Protein AF-0000000083547837 (afdb_homodimer)

pLDDT: mean 78.18, std 29.18, range [21.91, 98.88]

Structure (mmCIF, N/CA/C/O backbone):
data_AF-0000000083547837-model_v1
#
loop_
_entity.id
_entity.type
_entity.pdbx_description
1 polymer 'Uncharacterized protein'
#
loop_
_atom_site.group_PDB
_atom_site.id
_atom_site.type_symbol
_atom_site.label_atom_id
_atom_site.label_alt_id
_atom_site.label_comp_id
_atom_site.label_asym_id
_atom_site.label_entity_id
_atom_site.label_seq_id
_atom_site.pdbx_PDB_ins_code
_atom_site.Cartn_x
_atom_site.Cartn_y
_atom_site.Cartn_z
_atom_site.occupancy
_atom_site.B_iso_or_equiv
_atom_site.auth_seq_id
_atom_site.auth_comp_id
_atom_site.auth_asym_id
_atom_site.auth_atom_id
_atom_site.pdbx_PDB_model_num
ATOM 1 N N . MET A 1 1 ? -96.562 -17.188 -0.776 1 21.91 1 MET A N 1
ATOM 2 C CA . MET A 1 1 ? -95.562 -18.188 -0.292 1 21.91 1 MET A CA 1
ATOM 3 C C . MET A 1 1 ? -94.312 -17.531 0.181 1 21.91 1 MET A C 1
ATOM 5 O O . MET A 1 1 ? -93.875 -17.734 1.32 1 21.91 1 MET A O 1
ATOM 9 N N . LYS A 1 2 ? -93.188 -17.75 -0.728 1 22.47 2 LYS A N 1
ATOM 10 C CA . LYS A 1 2 ? -91.812 -18.062 -0.274 1 22.47 2 LYS A CA 1
ATOM 11 C C . LYS A 1 2 ? -91.188 -16.891 0.471 1 22.47 2 LYS A C 1
ATOM 13 O O . LYS A 1 2 ? -91.688 -15.75 0.331 1 22.47 2 LYS A O 1
ATOM 18 N N . ILE A 1 3 ? -89.875 -16.969 0.738 1 28.17 3 ILE A N 1
ATOM 19 C CA . ILE A 1 3 ? -88.812 -16.969 1.717 1 28.17 3 ILE A CA 1
ATOM 20 C C . ILE A 1 3 ? -88.188 -15.578 1.835 1 28.17 3 ILE A C 1
ATOM 22 O O . ILE A 1 3 ? -88.312 -14.758 0.921 1 28.17 3 ILE A O 1
ATOM 26 N N . LYS A 1 4 ? -87.25 -15.297 2.805 1 27.97 4 LYS A N 1
ATOM 27 C CA . LYS A 1 4 ? -86.5 -14.711 3.92 1 27.97 4 LYS A CA 1
ATOM 28 C C . LYS A 1 4 ? -85.312 -13.93 3.422 1 27.97 4 LYS A C 1
ATOM 30 O O . LYS A 1 4 ? -84.75 -13.102 4.152 1 27.97 4 LYS A O 1
ATOM 35 N N . VAL A 1 5 ? -84.688 -14.125 2.156 1 30.94 5 VAL A N 1
ATOM 36 C CA . VAL A 1 5 ? -83.188 -14.203 2.34 1 30.94 5 VAL A CA 1
ATOM 37 C C . VAL A 1 5 ? -82.688 -12.82 2.684 1 30.94 5 VAL A C 1
ATOM 39 O O . VAL A 1 5 ? -83 -11.836 2.016 1 30.94 5 VAL A O 1
ATOM 42 N N . VAL A 1 6 ? -82.188 -12.539 3.971 1 35.12 6 VAL A N 1
ATOM 43 C CA . VAL A 1 6 ? -81.375 -11.625 4.805 1 35.12 6 VAL A CA 1
ATOM 44 C C . VAL A 1 6 ? -80.062 -11.305 4.113 1 35.12 6 VAL A C 1
ATOM 46 O O . VAL A 1 6 ? -79.25 -12.203 3.838 1 35.12 6 VAL A O 1
ATOM 49 N N . TRP A 1 7 ? -79.938 -10.375 3.197 1 27.42 7 TRP A N 1
ATOM 50 C CA . TRP A 1 7 ? -78.812 -9.859 2.416 1 27.42 7 TRP A CA 1
ATOM 51 C C . TRP A 1 7 ? -77.625 -9.656 3.297 1 27.42 7 TRP A C 1
ATOM 53 O O . TRP A 1 7 ? -77.75 -9.469 4.512 1 27.42 7 TRP A O 1
ATOM 63 N N . ILE A 1 8 ? -76.375 -9.641 2.662 1 28.67 8 ILE A N 1
ATOM 64 C CA . ILE A 1 8 ? -74.938 -9.906 2.535 1 28.67 8 ILE A CA 1
ATOM 65 C C . ILE A 1 8 ? -74.125 -8.867 3.32 1 28.67 8 ILE A C 1
ATOM 67 O O . ILE A 1 8 ? -74.5 -7.691 3.344 1 28.67 8 ILE A O 1
ATOM 71 N N . LEU A 1 9 ? -73.062 -9.289 3.969 1 28.03 9 LEU A N 1
ATOM 72 C CA . LEU A 1 9 ? -71.938 -9.219 4.906 1 28.03 9 LEU A CA 1
ATOM 73 C C . LEU A 1 9 ? -70.875 -8.242 4.41 1 28.03 9 LEU A C 1
ATOM 75 O O . LEU A 1 9 ? -69.75 -8.188 4.957 1 28.03 9 LEU A O 1
ATOM 79 N N . PHE A 1 10 ? -71 -7.234 3.574 1 32.34 10 PHE A N 1
ATOM 80 C CA . PHE A 1 10 ? -69.688 -6.863 3.023 1 32.34 10 PHE A CA 1
ATOM 81 C C . PHE A 1 10 ? -68.812 -6.164 4.078 1 32.34 10 PHE A C 1
ATOM 83 O O . PHE A 1 10 ? -69.188 -5.09 4.566 1 32.34 10 PHE A O 1
ATOM 90 N N . LEU A 1 11 ? -68.125 -6.887 4.992 1 28.44 11 LEU A N 1
ATOM 91 C CA . LEU A 1 11 ? -67.125 -6.406 5.938 1 28.44 11 LEU A CA 1
ATOM 92 C C . LEU A 1 11 ? -66 -5.719 5.207 1 28.44 11 LEU A C 1
ATOM 94 O O . LEU A 1 11 ? -65.25 -6.363 4.457 1 28.44 11 LEU A O 1
ATOM 98 N N . SER A 1 12 ? -66 -4.492 4.852 1 35.38 12 SER A N 1
ATOM 99 C CA . SER A 1 12 ? -65 -3.67 4.234 1 35.38 12 SER A CA 1
ATOM 100 C C . SER A 1 12 ? -63.781 -3.498 5.16 1 35.38 12 SER A C 1
ATOM 102 O O . SER A 1 12 ? -62.938 -2.645 4.922 1 35.38 12 SER A O 1
ATOM 104 N N . MET A 1 13 ? -63.625 -4.301 6.254 1 24.89 13 MET A N 1
ATOM 105 C CA . MET A 1 13 ? -62.781 -3.576 7.18 1 24.89 13 MET A CA 1
ATOM 106 C C . MET A 1 13 ? -61.469 -3.176 6.504 1 24.89 13 MET A C 1
ATOM 108 O O . MET A 1 13 ? -61.062 -2.008 6.539 1 24.89 13 MET A O 1
ATOM 112 N N . CYS A 1 14 ? -60.281 -3.938 6.855 1 27.7 14 CYS A N 1
ATOM 113 C CA . CYS A 1 14 ? -59.219 -3.492 7.742 1 27.7 14 CYS A CA 1
ATOM 114 C C . CYS A 1 14 ? -58.156 -2.74 6.969 1 27.7 14 CYS A C 1
ATOM 116 O O . CYS A 1 14 ? -58.156 -2.742 5.738 1 27.7 14 CYS A O 1
ATOM 118 N N . ILE A 1 15 ? -56.719 -3.107 7.34 1 29.11 15 ILE A N 1
ATOM 119 C CA . ILE A 1 15 ? -55.5 -2.59 7.934 1 29.11 15 ILE A CA 1
ATOM 120 C C . ILE A 1 15 ? -54.531 -2.121 6.832 1 29.11 15 ILE A C 1
ATOM 122 O O . ILE A 1 15 ? -54.438 -2.756 5.781 1 29.11 15 ILE A O 1
ATOM 126 N N . ILE A 1 16 ? -54 -0.915 7.074 1 32.34 16 ILE A N 1
ATOM 127 C CA . ILE A 1 16 ? -53 0.016 6.602 1 32.34 16 ILE A CA 1
ATOM 128 C C . ILE A 1 16 ? -51.719 -0.751 6.242 1 32.34 16 ILE A C 1
ATOM 130 O O . ILE A 1 16 ? -51.312 -1.674 6.957 1 32.34 16 ILE A O 1
ATOM 134 N N . VAL A 1 17 ? -51.281 -0.539 5.027 1 35.16 17 VAL A N 1
ATOM 135 C CA . VAL A 1 17 ? -50.125 -0.839 4.191 1 35.16 17 VAL A CA 1
ATOM 136 C C . VAL A 1 17 ? -48.844 -0.443 4.922 1 35.16 17 VAL A C 1
ATOM 138 O O . VAL A 1 17 ? -48.625 0.736 5.207 1 35.16 17 VAL A O 1
ATOM 141 N N . CYS A 1 18 ? -48.344 -1.219 5.969 1 30.83 18 CYS A N 1
ATOM 142 C CA . CYS A 1 18 ? -47.031 -0.985 6.512 1 30.83 18 CYS A CA 1
ATOM 143 C C . CYS A 1 18 ? -46 -0.788 5.395 1 30.83 18 CYS A C 1
ATOM 145 O O . CYS A 1 18 ? -45.906 -1.621 4.496 1 30.83 18 CYS A O 1
ATOM 147 N N . PRO A 1 19 ? -45.656 0.539 5.055 1 35.19 19 PRO A N 1
ATOM 148 C CA . PRO A 1 19 ? -44.562 0.809 4.129 1 35.19 19 PRO A CA 1
ATOM 149 C C . PRO A 1 19 ? -43.281 0.05 4.488 1 35.19 19 PRO A C 1
ATOM 151 O O . PRO A 1 19 ? -42.781 0.2 5.598 1 35.19 19 PRO A O 1
ATOM 154 N N . SER A 1 20 ? -43.219 -1.305 4.328 1 30.45 20 SER A N 1
ATOM 155 C CA . SER A 1 20 ? -41.906 -1.911 4.562 1 30.45 20 SER A CA 1
ATOM 156 C C . SER A 1 20 ? -40.812 -1.168 3.803 1 30.45 20 SER A C 1
ATOM 158 O O . SER A 1 20 ? -40.906 -1.005 2.584 1 30.45 20 SER A O 1
ATOM 160 N N . THR A 1 21 ? -40.312 -0.03 4.379 1 30.89 21 THR A N 1
ATOM 161 C CA . THR A 1 21 ? -39.094 0.604 3.926 1 30.89 21 THR A CA 1
ATOM 162 C C . THR A 1 21 ? -38 -0.437 3.707 1 30.89 21 THR A C 1
ATOM 164 O O . THR A 1 21 ? -37.562 -1.092 4.656 1 30.89 21 THR A O 1
ATOM 167 N N . THR A 1 22 ? -38.156 -1.224 2.693 1 32.66 22 THR A N 1
ATOM 168 C CA . THR A 1 22 ? -37.031 -2.08 2.305 1 32.66 22 THR A CA 1
ATOM 169 C C . THR A 1 22 ? -35.75 -1.283 2.246 1 32.66 22 THR A C 1
ATOM 171 O O . THR A 1 22 ? -35.656 -0.296 1.514 1 32.66 22 THR A O 1
ATOM 174 N N . GLY A 1 23 ? -35.156 -1.096 3.453 1 31.5 23 GLY A N 1
ATOM 175 C CA . GLY A 1 23 ? -33.781 -0.631 3.504 1 31.5 23 GLY A CA 1
ATOM 176 C C . GLY A 1 23 ? -32.906 -1.215 2.402 1 31.5 23 GLY A C 1
ATOM 177 O O . GLY A 1 23 ? -32.812 -2.436 2.258 1 31.5 23 GLY A O 1
ATOM 178 N N . ALA A 1 24 ? -32.844 -0.56 1.163 1 28.88 24 ALA A N 1
ATOM 179 C CA . ALA A 1 24 ? -31.906 -0.82 0.082 1 28.88 24 ALA A CA 1
ATOM 180 C C . ALA A 1 24 ? -30.5 -1.037 0.626 1 28.88 24 ALA A C 1
ATOM 182 O O . ALA A 1 24 ? -29.859 -0.1 1.118 1 28.88 24 ALA A O 1
ATOM 183 N N . ILE A 1 25 ? -30.359 -2.059 1.408 1 25.36 25 ILE A N 1
ATOM 184 C CA . ILE A 1 25 ? -28.938 -2.332 1.571 1 25.36 25 ILE A CA 1
ATOM 185 C C . ILE A 1 25 ? -28.266 -2.398 0.202 1 25.36 25 ILE A C 1
ATOM 187 O O . ILE A 1 25 ? -28.719 -3.125 -0.685 1 25.36 25 ILE A O 1
ATOM 191 N N . SER A 1 26 ? -27.953 -1.285 -0.449 1 27.56 26 SER A N 1
ATOM 192 C CA . SER A 1 26 ? -27.016 -1.299 -1.563 1 27.56 26 SER A CA 1
ATOM 193 C C . SER A 1 26 ? -25.953 -2.377 -1.377 1 27.56 26 SER A C 1
ATOM 195 O O . SER A 1 26 ? -25.062 -2.24 -0.537 1 27.56 26 SER A O 1
ATOM 197 N N . MET A 1 27 ? -26.344 -3.674 -1.278 1 24.41 27 MET A N 1
ATOM 198 C CA . MET A 1 27 ? -25.281 -4.656 -1.457 1 24.41 27 MET A CA 1
ATOM 199 C C . MET A 1 27 ? -24.359 -4.246 -2.598 1 24.41 27 MET A C 1
ATOM 201 O O . MET A 1 27 ? -24.812 -3.975 -3.709 1 24.41 27 MET A O 1
ATOM 205 N N . VAL A 1 28 ? -23.422 -3.424 -2.371 1 30.25 28 VAL A N 1
ATOM 206 C CA . VAL A 1 28 ? -22.328 -3.322 -3.326 1 30.25 28 VAL A CA 1
ATOM 207 C C . VAL A 1 28 ? -22.125 -4.668 -4.016 1 30.25 28 VAL A C 1
ATOM 209 O O . VAL A 1 28 ? -21.859 -5.676 -3.357 1 30.25 28 VAL A O 1
ATOM 212 N N . LYS A 1 29 ? -22.969 -5.008 -4.996 1 28.45 29 LYS A N 1
ATOM 213 C CA . LYS A 1 29 ? -22.734 -6.125 -5.906 1 28.45 29 LYS A CA 1
ATOM 214 C C . LYS A 1 29 ? -21.234 -6.348 -6.137 1 28.45 29 LYS A C 1
ATOM 216 O O . LYS A 1 29 ? -20.547 -5.473 -6.664 1 28.45 29 LYS A O 1
ATOM 221 N N . ALA A 1 30 ? -20.516 -6.965 -5.23 1 34.56 30 ALA A N 1
ATOM 222 C CA . ALA A 1 30 ? -19.312 -7.613 -5.75 1 34.56 30 ALA A CA 1
ATOM 223 C C . ALA A 1 30 ? -19.547 -8.148 -7.16 1 34.56 30 ALA A C 1
ATOM 225 O O . ALA A 1 30 ? -20.375 -9.039 -7.367 1 34.56 30 ALA A O 1
ATOM 226 N N . VAL A 1 31 ? -19.797 -7.254 -8.148 1 31.97 31 VAL A N 1
ATOM 227 C CA . VAL A 1 31 ? -19.797 -7.832 -9.492 1 31.97 31 VAL A CA 1
ATOM 228 C C . VAL A 1 31 ? -18.875 -9.055 -9.531 1 31.97 31 VAL A C 1
ATOM 230 O O . VAL A 1 31 ? -17.688 -8.953 -9.227 1 31.97 31 VAL A O 1
ATOM 233 N N . ASN A 1 32 ? -19.312 -10.18 -9.133 1 34.81 32 ASN A N 1
ATOM 234 C CA . ASN A 1 32 ? -18.656 -11.422 -9.508 1 34.81 32 ASN A CA 1
ATOM 235 C C . ASN A 1 32 ? -18.016 -11.32 -10.898 1 34.81 32 ASN A C 1
ATOM 237 O O . ASN A 1 32 ? -18.703 -11.539 -11.906 1 34.81 32 ASN A O 1
ATOM 241 N N . MET A 1 33 ? -17.438 -10.195 -11.289 1 33.97 33 MET A N 1
ATOM 242 C CA . MET A 1 33 ? -16.734 -10.406 -12.547 1 33.97 33 MET A CA 1
ATOM 243 C C . MET A 1 33 ? -16.172 -11.82 -12.625 1 33.97 33 MET A C 1
ATOM 245 O O . MET A 1 33 ? -15.617 -12.328 -11.641 1 33.97 33 MET A O 1
ATOM 249 N N . PRO A 1 34 ? -16.734 -12.562 -13.539 1 36.91 34 PRO A N 1
ATOM 250 C CA . PRO A 1 34 ? -16.094 -13.875 -13.703 1 36.91 34 PRO A CA 1
ATOM 251 C C . PRO A 1 34 ? -14.586 -13.82 -13.508 1 36.91 34 PRO A C 1
ATOM 253 O O . PRO A 1 34 ? -13.922 -12.922 -14.031 1 36.91 34 PRO A O 1
ATOM 256 N N . GLU A 1 35 ? -14.148 -14.172 -12.305 1 42.91 35 GLU A N 1
ATOM 257 C CA . GLU A 1 35 ? -12.734 -14.492 -12.141 1 42.91 35 GLU A CA 1
ATOM 258 C C . GLU A 1 35 ? -12.148 -15.086 -13.414 1 42.91 35 GLU A C 1
ATOM 260 O O . GLU A 1 35 ? -12.414 -16.25 -13.742 1 42.91 35 GLU A O 1
ATOM 265 N N . GLN A 1 36 ? -12.539 -14.609 -14.594 1 42.53 36 GLN A N 1
ATOM 266 C CA . GLN A 1 36 ? -11.734 -15.266 -15.617 1 42.53 36 GLN A CA 1
ATOM 267 C C . GLN A 1 36 ? -10.289 -15.43 -15.148 1 42.53 36 GLN A C 1
ATOM 269 O O . GLN A 1 36 ? -9.586 -14.445 -14.906 1 42.53 36 GLN A O 1
ATOM 274 N N . GLN A 1 37 ? -10.117 -16.359 -14.352 1 46.88 37 GLN A N 1
ATOM 275 C CA . GLN A 1 37 ? -8.789 -16.719 -13.867 1 46.88 37 GLN A CA 1
ATOM 276 C C . GLN A 1 37 ? -7.805 -16.875 -15.023 1 46.88 37 GLN A C 1
ATOM 278 O O . GLN A 1 37 ? -7.801 -17.906 -15.703 1 46.88 37 GLN A O 1
ATOM 283 N N . PHE A 1 38 ? -7.859 -16.188 -16.234 1 51.97 38 PHE A N 1
ATOM 284 C CA . PHE A 1 38 ? -6.66 -16.359 -17.047 1 51.97 38 PHE A CA 1
ATOM 285 C C . PHE A 1 38 ? -5.41 -16.344 -16.172 1 51.97 38 PHE A C 1
ATOM 287 O O . PHE A 1 38 ? -5.188 -15.414 -15.406 1 51.97 38 PHE A O 1
ATOM 294 N N . ILE A 1 39 ? -5.051 -17.641 -16 1 66.38 39 ILE A N 1
ATOM 295 C CA . ILE A 1 39 ? -3.795 -17.859 -15.289 1 66.38 39 ILE A CA 1
ATOM 296 C C . ILE A 1 39 ? -2.66 -17.141 -16.016 1 66.38 39 ILE A C 1
ATOM 298 O O . ILE A 1 39 ? -2.371 -17.438 -17.172 1 66.38 39 ILE A O 1
ATOM 302 N N . ILE A 1 40 ? -2.324 -16.109 -15.781 1 83.06 40 ILE A N 1
ATOM 303 C CA . ILE A 1 40 ? -1.079 -15.477 -16.219 1 83.06 40 ILE A CA 1
ATOM 304 C C . ILE A 1 40 ? 0.1 -16.125 -15.484 1 83.06 40 ILE A C 1
ATOM 306 O O . ILE A 1 40 ? 0.103 -16.219 -14.258 1 83.06 40 ILE A O 1
ATOM 310 N N . ALA A 1 41 ? 0.93 -16.766 -16.312 1 92.75 41 ALA A N 1
ATOM 311 C CA . ALA A 1 41 ? 2.061 -17.453 -15.711 1 92.75 41 ALA A CA 1
ATOM 312 C C . ALA A 1 41 ? 3.361 -17.125 -16.438 1 92.75 41 ALA A C 1
ATOM 314 O O . ALA A 1 41 ? 3.352 -16.828 -17.625 1 92.75 41 ALA A O 1
ATOM 315 N N . GLN A 1 42 ? 4.418 -17.094 -15.703 1 91.31 42 GLN A N 1
ATOM 316 C CA . GLN A 1 42 ? 5.785 -16.984 -16.188 1 91.31 42 GLN A CA 1
ATOM 317 C C . GLN A 1 42 ? 6.75 -17.797 -15.336 1 91.31 42 GLN A C 1
ATOM 319 O O . GLN A 1 42 ? 6.895 -17.531 -14.141 1 91.31 42 GLN A O 1
ATOM 324 N N . GLY A 1 43 ? 7.426 -18.75 -16.016 1 93.75 43 GLY A N 1
ATOM 325 C CA . GLY A 1 43 ? 8.273 -19.641 -15.234 1 93.75 43 GLY A CA 1
ATOM 326 C C . GLY A 1 43 ? 7.508 -20.391 -14.156 1 93.75 43 GLY A C 1
ATOM 327 O O . GLY A 1 43 ? 6.488 -21.031 -14.445 1 93.75 43 GLY A O 1
ATOM 328 N N . ASN A 1 44 ? 7.973 -20.234 -12.953 1 94.69 44 ASN A N 1
ATOM 329 C CA . ASN A 1 44 ? 7.344 -20.922 -11.828 1 94.69 44 ASN A CA 1
ATOM 330 C C . ASN A 1 44 ? 6.277 -20.047 -11.164 1 94.69 44 ASN A C 1
ATOM 332 O O . ASN A 1 44 ? 5.637 -20.484 -10.203 1 94.69 44 ASN A O 1
ATOM 336 N N . LEU A 1 45 ? 6.066 -18.891 -11.727 1 97.62 45 LEU A N 1
ATOM 337 C CA . LEU A 1 45 ? 5.152 -17.938 -11.109 1 97.62 45 LEU A CA 1
ATOM 338 C C . LEU A 1 45 ? 3.85 -17.844 -11.898 1 97.62 45 LEU A C 1
ATOM 340 O O . LEU A 1 45 ? 3.873 -17.656 -13.117 1 97.62 45 LEU A O 1
ATOM 344 N N . LYS A 1 46 ? 2.736 -18.031 -11.164 1 97.25 46 LYS A N 1
ATOM 345 C CA . LYS A 1 46 ? 1.436 -17.875 -11.812 1 97.25 46 LYS A CA 1
ATOM 346 C C . LYS A 1 46 ? 0.432 -17.203 -10.875 1 97.25 46 LYS A C 1
ATOM 348 O O . LYS A 1 46 ? 0.572 -17.266 -9.656 1 97.25 46 LYS A O 1
ATOM 353 N N . ILE A 1 47 ? -0.548 -16.531 -11.484 1 97.38 47 ILE A N 1
ATOM 354 C CA . ILE A 1 47 ? -1.688 -16.016 -10.734 1 97.38 47 ILE A CA 1
ATOM 355 C C . ILE A 1 47 ? -2.793 -17.062 -10.68 1 97.38 47 ILE A C 1
ATOM 357 O O . ILE A 1 47 ? -3.26 -17.531 -11.727 1 97.38 47 ILE A O 1
ATOM 361 N N . ILE A 1 48 ? -3.193 -17.344 -9.453 1 96.19 48 ILE A N 1
ATOM 362 C CA . ILE A 1 48 ? -4.191 -18.406 -9.344 1 96.19 48 ILE A CA 1
ATOM 363 C C . ILE A 1 48 ? -5.543 -17.797 -8.969 1 96.19 48 ILE A C 1
ATOM 365 O O . ILE A 1 48 ? -6.578 -18.453 -9.086 1 96.19 48 ILE A O 1
ATOM 369 N N . ASN A 1 49 ? -5.605 -16.703 -8.445 1 94.56 49 ASN A N 1
ATOM 370 C CA . ASN A 1 49 ? -6.828 -15.953 -8.172 1 94.56 49 ASN A CA 1
ATOM 371 C C . ASN A 1 49 ? -6.602 -14.453 -8.273 1 94.56 49 ASN A C 1
ATOM 373 O O . ASN A 1 49 ? -5.559 -13.945 -7.852 1 94.56 49 ASN A O 1
ATOM 377 N N . ALA A 1 50 ? -7.621 -13.766 -8.953 1 95.56 50 ALA A N 1
ATOM 378 C CA . ALA A 1 50 ? -7.457 -12.32 -9.039 1 95.56 50 ALA A CA 1
ATOM 379 C C . ALA A 1 50 ? -8.805 -11.609 -9.023 1 95.56 50 ALA A C 1
ATOM 381 O O . ALA A 1 50 ? -9.719 -11.992 -9.766 1 95.56 50 ALA A O 1
ATOM 382 N N . VAL A 1 51 ? -8.945 -10.695 -8.148 1 95.81 51 VAL A N 1
ATOM 383 C CA . VAL A 1 51 ? -9.914 -9.602 -8.188 1 95.81 51 VAL A CA 1
ATOM 384 C C . VAL A 1 51 ? -9.18 -8.273 -8.32 1 95.81 51 VAL A C 1
ATOM 386 O O . VAL A 1 51 ? -8.727 -7.699 -7.332 1 95.81 51 VAL A O 1
ATOM 389 N N . SER A 1 52 ? -9.062 -7.84 -9.555 1 96.62 52 SER A N 1
ATOM 390 C CA . SER A 1 52 ? -8.156 -6.719 -9.781 1 96.62 52 SER A CA 1
ATOM 391 C C . SER A 1 52 ? -8.875 -5.555 -10.453 1 96.62 52 SER A C 1
ATOM 393 O O . SER A 1 52 ? -8.258 -4.547 -10.797 1 96.62 52 SER A O 1
ATOM 395 N N . ALA A 1 53 ? -10.133 -5.672 -10.781 1 97.19 53 ALA A N 1
ATOM 396 C CA . ALA A 1 53 ? -11.016 -4.566 -11.141 1 97.19 53 ALA A CA 1
ATOM 397 C C . ALA A 1 53 ? -11.992 -4.258 -10.008 1 97.19 53 ALA A C 1
ATOM 399 O O . ALA A 1 53 ? -12.883 -5.059 -9.711 1 97.19 53 ALA A O 1
ATOM 400 N N . VAL A 1 54 ? -11.75 -3.16 -9.422 1 97.44 54 VAL A N 1
ATOM 401 C CA . VAL A 1 54 ? -12.398 -2.916 -8.141 1 97.44 54 VAL A CA 1
ATOM 402 C C . VAL A 1 54 ? -12.961 -1.496 -8.102 1 97.44 54 VAL A C 1
ATOM 404 O O . VAL A 1 54 ? -12.328 -0.562 -8.609 1 97.44 54 VAL A O 1
ATOM 407 N N . ASN A 1 55 ? -14.18 -1.276 -7.445 1 97.81 55 ASN A N 1
ATOM 408 C CA . ASN A 1 55 ? -14.711 0.052 -7.152 1 97.81 55 ASN A CA 1
ATOM 409 C C . ASN A 1 55 ? -14.008 0.683 -5.953 1 97.81 55 ASN A C 1
ATOM 411 O O . ASN A 1 55 ? -13.328 -0.009 -5.191 1 97.81 55 ASN A O 1
ATOM 415 N N . HIS A 1 56 ? -14.234 2.006 -5.883 1 97 56 HIS A N 1
ATOM 416 C CA . HIS A 1 56 ? -13.766 2.67 -4.672 1 97 56 HIS A CA 1
ATOM 417 C C . HIS A 1 56 ? -14.32 1.995 -3.424 1 97 56 HIS A C 1
ATOM 419 O O . HIS A 1 56 ? -15.492 1.612 -3.389 1 97 56 HIS A O 1
ATOM 425 N N . GLY A 1 57 ? -13.523 1.899 -2.49 1 94.12 57 GLY A N 1
ATOM 426 C CA . GLY A 1 57 ? -13.922 1.249 -1.252 1 94.12 57 GLY A CA 1
ATOM 427 C C . GLY A 1 57 ? -13.867 -0.265 -1.326 1 94.12 57 GLY A C 1
ATOM 428 O O . GLY A 1 57 ? -13.969 -0.946 -0.304 1 94.12 57 GLY A O 1
ATOM 429 N N . GLY A 1 58 ? -13.703 -0.781 -2.547 1 95.94 58 GLY A N 1
ATOM 430 C CA . GLY A 1 58 ? -13.633 -2.223 -2.727 1 95.94 58 GLY A CA 1
ATOM 431 C C . GLY A 1 58 ? -12.25 -2.789 -2.453 1 95.94 58 GLY A C 1
ATOM 432 O O . GLY A 1 58 ? -11.273 -2.041 -2.357 1 95.94 58 GLY A O 1
ATOM 433 N N . THR A 1 59 ? -12.203 -4.086 -2.318 1 96 59 THR A N 1
ATOM 434 C CA . THR A 1 59 ? -10.969 -4.801 -2.014 1 96 59 THR A CA 1
ATOM 435 C C . THR A 1 59 ? -10.453 -5.543 -3.244 1 96 59 THR A C 1
ATOM 437 O O . THR A 1 59 ? -11.188 -6.332 -3.85 1 96 59 THR A O 1
ATOM 440 N N . GLY A 1 60 ? -9.227 -5.25 -3.615 1 96.88 60 GLY A N 1
ATOM 441 C CA . GLY A 1 60 ? -8.523 -6.055 -4.602 1 96.88 60 GLY A CA 1
ATOM 442 C C . GLY A 1 60 ? -7.73 -7.191 -3.992 1 96.88 60 GLY A C 1
ATOM 443 O O . GLY A 1 60 ? -7.219 -7.07 -2.877 1 96.88 60 GLY A O 1
ATOM 444 N N . VAL A 1 61 ? -7.598 -8.273 -4.742 1 96.69 61 VAL A N 1
ATOM 445 C CA . VAL A 1 61 ? -6.867 -9.461 -4.289 1 96.69 61 VAL A CA 1
ATOM 446 C C . VAL A 1 61 ? -6.176 -10.125 -5.477 1 96.69 61 VAL A C 1
ATOM 448 O O . VAL A 1 61 ? -6.789 -10.328 -6.527 1 96.69 61 VAL A O 1
ATOM 451 N N . ILE A 1 62 ? -4.922 -10.406 -5.281 1 96.88 62 ILE A N 1
ATOM 452 C CA . ILE A 1 62 ? -4.191 -11.242 -6.223 1 96.88 62 ILE A CA 1
ATOM 453 C C . ILE A 1 62 ? -3.459 -12.352 -5.469 1 96.88 62 ILE A C 1
ATOM 455 O O . ILE A 1 62 ? -2.664 -12.07 -4.566 1 96.88 62 ILE A O 1
ATOM 459 N N . THR A 1 63 ? -3.74 -13.555 -5.812 1 97.31 63 THR A N 1
ATOM 460 C CA . THR A 1 63 ? -3.043 -14.695 -5.242 1 97.31 63 THR A CA 1
ATOM 461 C C . THR A 1 63 ? -2.113 -15.336 -6.27 1 97.31 63 THR A C 1
ATOM 463 O O . THR A 1 63 ? -2.525 -15.617 -7.395 1 97.31 63 THR A O 1
ATOM 466 N N . ILE A 1 64 ? -0.923 -15.547 -5.781 1 98 64 ILE A N 1
ATOM 467 C CA . ILE A 1 64 ? 0.069 -16.125 -6.684 1 98 64 ILE A CA 1
ATOM 468 C C . ILE A 1 64 ? 0.491 -17.5 -6.176 1 98 64 ILE A C 1
ATOM 470 O O . ILE A 1 64 ? 0.299 -17.812 -5 1 98 64 ILE A O 1
ATOM 474 N N . GLN A 1 65 ? 1.04 -18.266 -7.09 1 97.88 65 GLN A N 1
ATOM 475 C CA . GLN A 1 65 ? 1.779 -19.484 -6.793 1 97.88 65 GLN A CA 1
ATOM 476 C C . GLN A 1 65 ? 3.164 -19.469 -7.43 1 97.88 65 GLN A C 1
ATOM 478 O O . GLN A 1 65 ? 3.289 -19.297 -8.648 1 97.88 65 GLN A O 1
ATOM 483 N N . GLY A 1 66 ? 4.172 -19.5 -6.621 1 98.06 66 GLY A N 1
ATOM 484 C CA . GLY A 1 66 ? 5.562 -19.531 -7.047 1 98.06 66 GLY A CA 1
ATOM 485 C C . GLY A 1 66 ? 6.414 -20.484 -6.234 1 98.06 66 GLY A C 1
ATOM 486 O O . GLY A 1 66 ? 5.945 -21.547 -5.832 1 98.06 66 GLY A O 1
ATOM 487 N N . ARG A 1 67 ? 7.668 -20.109 -6.102 1 98.25 67 ARG A N 1
ATOM 488 C CA . ARG A 1 67 ? 8.547 -20.938 -5.285 1 98.25 67 ARG A CA 1
ATOM 489 C C . ARG A 1 67 ? 8.164 -20.875 -3.812 1 98.25 67 ARG A C 1
ATOM 491 O O . ARG A 1 67 ? 7.82 -19.797 -3.309 1 98.25 67 ARG A O 1
ATOM 498 N N . PRO A 1 68 ? 8.211 -22.031 -3.061 1 98.44 68 PRO A N 1
ATOM 499 C CA . PRO A 1 68 ? 7.891 -22.031 -1.63 1 98.44 68 PRO A CA 1
ATOM 500 C C . PRO A 1 68 ? 8.875 -21.203 -0.809 1 98.44 68 PRO A C 1
ATOM 502 O O . PRO A 1 68 ? 10.062 -21.156 -1.131 1 98.44 68 PRO A O 1
ATOM 505 N N . ASN A 1 69 ? 8.32 -20.516 0.229 1 98.25 69 ASN A N 1
ATOM 506 C CA . ASN A 1 69 ? 9.133 -19.797 1.205 1 98.25 69 ASN A CA 1
ATOM 507 C C . ASN A 1 69 ? 10.031 -18.75 0.535 1 98.25 69 ASN A C 1
ATOM 509 O O . ASN A 1 69 ? 11.219 -18.672 0.834 1 98.25 69 ASN A O 1
ATOM 513 N N . THR A 1 70 ? 9.438 -18.094 -0.393 1 98.5 70 THR A N 1
ATOM 514 C CA . THR A 1 70 ? 10.148 -17.125 -1.221 1 98.5 70 THR A CA 1
ATOM 515 C C . THR A 1 70 ? 9.453 -15.773 -1.192 1 98.5 70 THR A C 1
ATOM 517 O O . THR A 1 70 ? 8.227 -15.703 -1.232 1 98.5 70 THR A O 1
ATOM 520 N N . GLN A 1 71 ? 10.227 -14.703 -1.089 1 98.62 71 GLN A N 1
ATOM 521 C CA . GLN A 1 71 ? 9.672 -13.359 -1.086 1 98.62 71 GLN A CA 1
ATOM 522 C C . GLN A 1 71 ? 9.32 -12.906 -2.5 1 98.62 71 GLN A C 1
ATOM 524 O O . GLN A 1 71 ? 10.117 -13.078 -3.428 1 98.62 71 GLN A O 1
ATOM 529 N N . TYR A 1 72 ? 8.141 -12.367 -2.639 1 98.69 72 TYR A N 1
ATOM 530 C CA . TYR A 1 72 ? 7.664 -11.711 -3.85 1 98.69 72 TYR A CA 1
ATOM 531 C C . TYR A 1 72 ? 7.207 -10.289 -3.555 1 98.69 72 TYR A C 1
ATOM 533 O O . TYR A 1 72 ? 6.852 -9.969 -2.418 1 98.69 72 TYR A O 1
ATOM 541 N N . ASN A 1 73 ? 7.234 -9.445 -4.547 1 98.88 73 ASN A N 1
ATOM 542 C CA . ASN A 1 73 ? 6.66 -8.117 -4.402 1 98.88 73 ASN A CA 1
ATOM 543 C C . ASN A 1 73 ? 5.742 -7.773 -5.574 1 98.88 73 ASN A C 1
ATOM 545 O O . ASN A 1 73 ? 5.836 -8.383 -6.641 1 98.88 73 ASN A O 1
ATOM 549 N N . ILE A 1 74 ? 4.875 -6.941 -5.328 1 98.75 74 ILE A N 1
ATOM 550 C CA . ILE A 1 74 ? 4.098 -6.285 -6.375 1 98.75 74 ILE A CA 1
ATOM 551 C C . ILE A 1 74 ? 4.398 -4.789 -6.379 1 98.75 74 ILE A C 1
ATOM 553 O O . ILE A 1 74 ? 4.336 -4.133 -5.336 1 98.75 74 ILE A O 1
ATOM 557 N N . LYS A 1 75 ? 4.766 -4.293 -7.48 1 98.81 75 LYS A N 1
ATOM 558 C CA . LYS A 1 75 ? 5.035 -2.881 -7.73 1 98.81 75 LYS A CA 1
ATOM 559 C C . LYS A 1 75 ? 3.986 -2.277 -8.664 1 98.81 75 LYS A C 1
ATOM 561 O O . LYS A 1 75 ? 3.674 -2.854 -9.711 1 98.81 75 LYS A O 1
ATOM 566 N N . THR A 1 76 ? 3.404 -1.179 -8.219 1 98.75 76 THR A N 1
ATOM 567 C CA . THR A 1 76 ? 2.424 -0.524 -9.078 1 98.75 76 THR A CA 1
ATOM 568 C C . THR A 1 76 ? 2.443 0.987 -8.867 1 98.75 76 THR A C 1
ATOM 570 O O . THR A 1 76 ? 3.176 1.49 -8.016 1 98.75 76 THR A O 1
ATOM 573 N N . SER A 1 77 ? 1.685 1.639 -9.727 1 98.44 77 SER A N 1
ATOM 574 C CA . SER A 1 77 ? 1.403 3.064 -9.602 1 98.44 77 SER A CA 1
ATOM 575 C C . SER A 1 77 ? -0.036 3.381 -9.992 1 98.44 77 SER A C 1
ATOM 577 O O . SER A 1 77 ? -0.651 2.646 -10.766 1 98.44 77 SER A O 1
ATOM 579 N N . TYR A 1 78 ? -0.478 4.398 -9.375 1 98.5 78 TYR A N 1
ATOM 580 C CA . TYR A 1 78 ? -1.816 4.895 -9.672 1 98.5 78 TYR A CA 1
ATOM 581 C C . TYR A 1 78 ? -1.91 6.395 -9.422 1 98.5 78 TYR A C 1
ATOM 583 O O . TYR A 1 78 ? -0.944 7.016 -8.969 1 98.5 78 TYR A O 1
ATOM 591 N N . LYS A 1 79 ? -3.158 6.887 -9.742 1 97.25 79 LYS A N 1
ATOM 592 C CA . LYS A 1 79 ? -3.293 8.336 -9.633 1 97.25 79 LYS A CA 1
ATOM 593 C C . LYS A 1 79 ? -4.297 8.719 -8.547 1 97.25 79 LYS A C 1
ATOM 595 O O . LYS A 1 79 ? -5.359 8.109 -8.438 1 97.25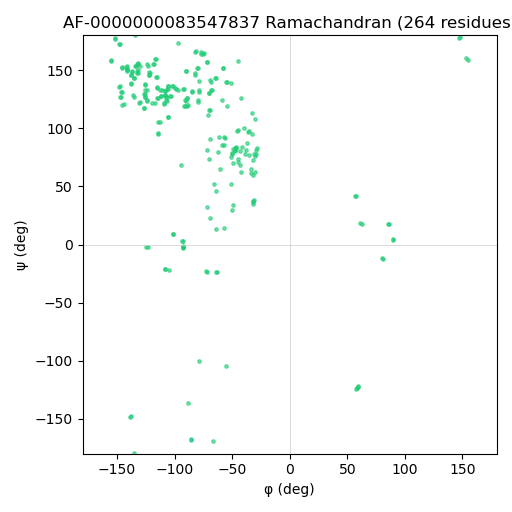 79 LYS A O 1
ATOM 600 N N . VAL A 1 80 ? -3.93 9.711 -7.738 1 95.06 80 VAL A N 1
ATOM 601 C CA . VAL A 1 80 ? -4.797 10.469 -6.84 1 95.06 80 VAL A CA 1
ATOM 602 C C . VAL A 1 80 ? -4.871 11.922 -7.293 1 95.06 80 VAL A C 1
ATOM 604 O O . VAL A 1 80 ? -3.928 12.688 -7.09 1 95.06 80 VAL A O 1
ATOM 607 N N . GLY A 1 81 ? -5.938 12.312 -7.875 1 91.44 81 GLY A N 1
ATOM 608 C CA . GLY A 1 81 ? -5.961 13.562 -8.602 1 91.44 81 GLY A CA 1
ATOM 609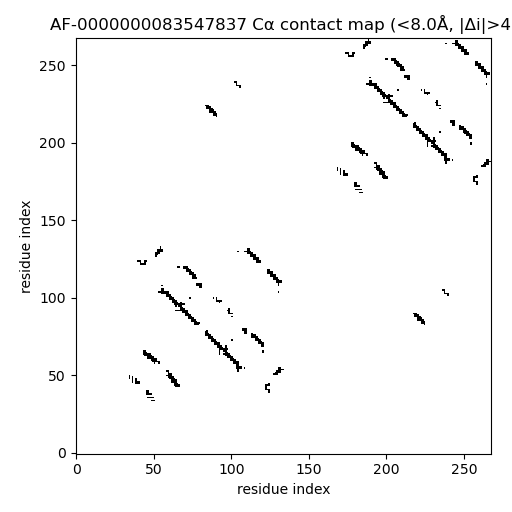 C C . GLY A 1 81 ? -4.957 13.617 -9.742 1 91.44 81 GLY A C 1
ATOM 610 O O . GLY A 1 81 ? -4.934 12.727 -10.594 1 91.44 81 GLY A O 1
ATOM 611 N N . ASN A 1 82 ? -4.078 14.586 -9.68 1 91.31 82 ASN A N 1
ATOM 612 C CA . ASN A 1 82 ? -3.074 14.734 -10.727 1 91.31 82 ASN A CA 1
ATOM 613 C C . ASN A 1 82 ? -1.719 14.195 -10.289 1 91.31 82 ASN A C 1
ATOM 615 O O . ASN A 1 82 ? -0.711 14.406 -10.969 1 91.31 82 ASN A O 1
ATOM 619 N N . LYS A 1 83 ? -1.732 13.516 -9.133 1 94.31 83 LYS A N 1
ATOM 620 C CA . LYS A 1 83 ? -0.472 13.008 -8.602 1 94.31 83 LYS A CA 1
ATOM 621 C C . LYS A 1 83 ? -0.368 11.5 -8.766 1 94.31 83 LYS A C 1
ATOM 623 O O . LYS A 1 83 ? -1.348 10.773 -8.57 1 94.31 83 LYS A O 1
ATOM 628 N N . THR A 1 84 ? 0.799 11.109 -9.234 1 96.25 84 THR A N 1
ATOM 629 C CA . THR A 1 84 ? 1.07 9.68 -9.32 1 96.25 84 THR A CA 1
ATOM 630 C C . THR A 1 84 ? 1.594 9.141 -7.996 1 96.25 84 THR A C 1
ATOM 632 O O . THR A 1 84 ? 2.488 9.734 -7.391 1 96.25 84 THR A O 1
ATOM 635 N N . VAL A 1 85 ? 0.989 8.008 -7.531 1 97.31 85 VAL A N 1
ATOM 636 C CA . VAL A 1 85 ? 1.41 7.301 -6.328 1 97.31 85 VAL A CA 1
ATOM 637 C C . VAL A 1 85 ? 2.07 5.977 -6.715 1 97.31 85 VAL A C 1
ATOM 639 O O . VAL A 1 85 ? 1.48 5.172 -7.438 1 97.31 85 VAL A O 1
ATOM 642 N N . ARG A 1 86 ? 3.311 5.809 -6.301 1 98.38 86 ARG A N 1
ATOM 643 C CA . ARG A 1 86 ? 4.004 4.543 -6.504 1 98.38 86 ARG A CA 1
ATOM 644 C C . ARG A 1 86 ? 4.035 3.723 -5.215 1 98.38 86 ARG A C 1
ATOM 646 O O . ARG A 1 86 ? 4.25 4.27 -4.133 1 98.38 86 ARG A O 1
ATOM 653 N N . VAL A 1 87 ? 3.773 2.42 -5.352 1 98.62 87 VAL A N 1
ATOM 654 C CA . VAL A 1 87 ? 3.707 1.54 -4.191 1 98.62 87 VAL A CA 1
ATOM 655 C C . VAL A 1 87 ? 4.402 0.217 -4.504 1 98.62 87 VAL A C 1
ATOM 657 O O . VAL A 1 87 ? 4.266 -0.318 -5.605 1 98.62 87 VAL A O 1
ATOM 660 N N . ILE A 1 88 ? 5.176 -0.268 -3.508 1 98.75 88 ILE A N 1
ATOM 661 C CA . ILE A 1 88 ? 5.625 -1.655 -3.531 1 98.75 88 ILE A CA 1
ATOM 662 C C . ILE A 1 88 ? 5.191 -2.359 -2.248 1 98.75 88 ILE A C 1
ATOM 664 O O . ILE A 1 88 ? 5.277 -1.788 -1.159 1 98.75 88 ILE A O 1
ATOM 668 N N . GLN A 1 89 ? 4.621 -3.541 -2.355 1 98.19 89 GLN A N 1
ATOM 669 C CA . GLN A 1 89 ? 4.367 -4.414 -1.214 1 98.19 89 GLN A CA 1
ATOM 670 C C . GLN A 1 89 ? 5.059 -5.762 -1.391 1 98.19 89 GLN A C 1
ATOM 672 O O . GLN A 1 89 ? 5.141 -6.281 -2.506 1 98.19 89 GLN A O 1
ATOM 677 N N . TRP A 1 90 ? 5.453 -6.273 -0.243 1 98.56 90 TRP A N 1
ATOM 678 C CA . TRP A 1 90 ? 6.121 -7.57 -0.247 1 98.56 90 TRP A CA 1
ATOM 679 C C . TRP A 1 90 ? 5.281 -8.617 0.483 1 98.56 90 TRP A C 1
ATOM 681 O O . TRP A 1 90 ? 4.609 -8.305 1.467 1 98.56 90 TRP A O 1
ATOM 691 N N . ARG A 1 91 ? 5.367 -9.898 -0.091 1 98.12 91 ARG A N 1
ATOM 692 C CA . ARG A 1 91 ? 4.836 -11.086 0.576 1 98.12 91 ARG A CA 1
ATOM 693 C C . ARG A 1 91 ? 5.797 -12.258 0.451 1 98.12 91 ARG A C 1
ATOM 695 O O . ARG A 1 91 ? 6.469 -12.414 -0.57 1 98.12 91 ARG A O 1
ATOM 702 N N . SER A 1 92 ? 5.785 -13.031 1.509 1 98.06 92 SER A N 1
ATOM 703 C CA . SER A 1 92 ? 6.457 -14.328 1.404 1 98.06 92 SER A CA 1
ATOM 704 C C . SER A 1 92 ? 5.461 -15.445 1.14 1 98.06 92 SER A C 1
ATOM 706 O O . SER A 1 92 ? 4.398 -15.5 1.764 1 98.06 92 SER A O 1
ATOM 708 N N . THR A 1 93 ? 5.785 -16.297 0.204 1 98.19 93 THR A N 1
ATOM 709 C CA . THR A 1 93 ? 4.957 -17.469 -0.007 1 98.19 93 THR A CA 1
ATOM 710 C C . THR A 1 93 ? 5.129 -18.469 1.139 1 98.19 93 THR A C 1
ATOM 712 O O . THR A 1 93 ? 6.176 -18.5 1.79 1 98.19 93 THR A O 1
ATOM 715 N N . ASP A 1 94 ? 4.105 -19.281 1.274 1 97.69 94 ASP A N 1
ATOM 716 C CA . ASP A 1 94 ? 4.172 -20.359 2.262 1 97.69 94 ASP A CA 1
ATOM 717 C C . ASP A 1 94 ? 4.852 -21.594 1.683 1 97.69 94 ASP A C 1
ATOM 719 O O . ASP A 1 94 ? 5.473 -21.531 0.62 1 97.69 94 ASP A O 1
ATOM 723 N N . LYS A 1 95 ? 4.75 -22.703 2.379 1 97.81 95 LYS A N 1
ATOM 724 C CA . LYS A 1 95 ? 5.406 -23.953 1.991 1 97.81 95 LYS A CA 1
ATOM 725 C C . LYS A 1 95 ? 4.859 -24.469 0.666 1 97.81 95 LYS A C 1
ATOM 727 O O . LYS A 1 95 ? 5.488 -25.312 0.012 1 97.81 95 LYS A O 1
ATOM 732 N N . THR A 1 96 ? 3.631 -24.062 0.313 1 97.88 96 THR A N 1
ATOM 733 C CA . THR A 1 96 ? 3.025 -24.531 -0.931 1 97.88 96 THR A CA 1
ATOM 734 C C . THR A 1 96 ? 3.316 -23.547 -2.068 1 97.88 96 THR A C 1
ATOM 736 O O . THR A 1 96 ? 2.896 -23.766 -3.205 1 97.88 96 THR A O 1
ATOM 739 N N . GLY A 1 97 ? 3.994 -22.469 -1.742 1 98.19 97 GLY A N 1
ATOM 740 C CA . GLY A 1 97 ? 4.352 -21.484 -2.756 1 98.19 97 GLY A CA 1
ATOM 741 C C . GLY A 1 97 ? 3.268 -20.453 -2.992 1 98.19 97 GLY A C 1
ATOM 742 O O . GLY A 1 97 ? 3.285 -19.75 -4.004 1 98.19 97 GLY A O 1
ATOM 743 N N . VAL A 1 98 ? 2.32 -20.328 -2.031 1 97.75 98 VAL A N 1
ATOM 744 C CA . VAL A 1 98 ? 1.173 -19.453 -2.256 1 97.75 98 VAL A CA 1
ATOM 745 C C . VAL A 1 98 ? 1.323 -18.188 -1.431 1 97.75 98 VAL A C 1
ATOM 747 O O . VAL A 1 98 ? 1.734 -18.234 -0.269 1 97.75 98 VAL A O 1
ATOM 750 N N . ALA A 1 99 ? 1.044 -17.031 -2.01 1 97.75 99 ALA A N 1
ATOM 751 C CA . ALA A 1 99 ? 0.956 -15.742 -1.334 1 97.75 99 ALA A CA 1
ATOM 752 C C . ALA A 1 99 ? -0.179 -14.898 -1.908 1 97.75 99 ALA A C 1
ATOM 754 O O . ALA A 1 99 ? -0.513 -15.023 -3.09 1 97.75 99 ALA A O 1
ATOM 755 N N . THR A 1 100 ? -0.75 -14.062 -1.07 1 96.81 100 THR A N 1
ATOM 756 C CA . THR A 1 100 ? -1.861 -13.211 -1.482 1 96.81 100 THR A CA 1
ATOM 757 C C . THR A 1 100 ? -1.549 -11.742 -1.214 1 96.81 100 THR A C 1
ATOM 759 O O . THR A 1 100 ? -1.175 -11.375 -0.098 1 96.81 100 THR A O 1
ATOM 762 N N . PHE A 1 101 ? -1.639 -10.969 -2.254 1 97.31 101 PHE A N 1
ATOM 763 C CA . PHE A 1 101 ? -1.612 -9.516 -2.146 1 97.31 101 PHE A CA 1
ATOM 764 C C . PHE A 1 101 ? -3.025 -8.953 -2.047 1 97.31 101 PHE A C 1
ATOM 766 O O . PHE A 1 101 ? -3.91 -9.344 -2.812 1 97.31 101 PHE A O 1
ATOM 773 N N . ASN A 1 102 ? -3.258 -8.039 -1.109 1 96.69 102 ASN A N 1
ATOM 774 C CA . ASN A 1 102 ? -4.555 -7.383 -0.999 1 96.69 102 ASN A CA 1
ATOM 775 C C . ASN A 1 102 ? -4.406 -5.875 -0.83 1 96.69 102 ASN A C 1
ATOM 777 O O . ASN A 1 102 ? -3.373 -5.398 -0.359 1 96.69 102 ASN A O 1
ATOM 781 N N . TRP A 1 103 ? -5.41 -5.145 -1.241 1 96.44 103 TRP A N 1
ATOM 782 C CA . TRP A 1 103 ? -5.484 -3.695 -1.078 1 96.44 103 TRP A CA 1
ATOM 783 C C . TRP A 1 103 ? -6.934 -3.221 -1.075 1 96.44 103 TRP A C 1
ATOM 785 O O . TRP A 1 103 ? -7.828 -3.938 -1.531 1 96.44 103 TRP A O 1
ATOM 795 N N . ILE A 1 104 ? -7.145 -2.078 -0.539 1 96.62 104 ILE A N 1
ATOM 796 C CA . ILE A 1 104 ? -8.422 -1.389 -0.647 1 96.62 104 ILE A CA 1
ATOM 797 C C . ILE A 1 104 ? -8.258 -0.125 -1.489 1 96.62 104 ILE A C 1
ATOM 799 O O . ILE A 1 104 ? -7.301 0.627 -1.311 1 96.62 104 ILE A O 1
ATOM 803 N N . VAL A 1 105 ? -9.148 0.056 -2.406 1 97.19 105 VAL A N 1
ATOM 804 C CA . VAL A 1 105 ? -9.102 1.232 -3.268 1 97.19 105 VAL A CA 1
ATOM 805 C C . VAL A 1 105 ? -9.68 2.436 -2.527 1 97.19 105 VAL A C 1
ATOM 807 O O . VAL A 1 105 ? -10.828 2.4 -2.07 1 97.19 105 VAL A O 1
ATOM 810 N N . GLY A 1 106 ? -8.844 3.494 -2.453 1 95.25 106 GLY A N 1
ATOM 811 C CA . GLY A 1 106 ? -9.305 4.707 -1.802 1 95.25 106 GLY A CA 1
ATOM 812 C C . GLY A 1 106 ? -10.281 5.5 -2.65 1 95.25 106 GLY A C 1
ATOM 813 O O . GLY A 1 106 ? -10.273 5.395 -3.879 1 95.25 106 GLY A O 1
ATOM 814 N N . ASN A 1 107 ? -10.961 6.402 -1.931 1 94.38 107 ASN A N 1
ATOM 815 C CA . ASN A 1 107 ? -11.984 7.207 -2.59 1 94.38 107 ASN A CA 1
ATOM 816 C C . ASN A 1 107 ? -11.367 8.242 -3.523 1 94.38 107 ASN A C 1
ATOM 818 O O . ASN A 1 107 ? -12.023 8.719 -4.453 1 94.38 107 ASN A O 1
ATOM 822 N N . ASP A 1 108 ? -10.133 8.594 -3.248 1 95.12 108 ASP A N 1
ATOM 823 C CA . ASP A 1 108 ? -9.508 9.664 -4.012 1 95.12 108 ASP A CA 1
ATOM 824 C C . ASP A 1 108 ? -8.727 9.109 -5.203 1 95.12 108 ASP A C 1
ATOM 826 O O . ASP A 1 108 ? -8.164 9.867 -5.996 1 95.12 108 ASP A O 1
ATOM 830 N N . THR A 1 109 ? -8.664 7.816 -5.371 1 97 109 THR A N 1
ATOM 831 C CA . THR A 1 109 ? -7.938 7.195 -6.473 1 97 109 THR A CA 1
ATOM 832 C C . THR A 1 109 ? -8.648 7.441 -7.797 1 97 109 THR A C 1
ATOM 834 O O . THR A 1 109 ? -9.867 7.254 -7.898 1 97 109 THR A O 1
ATOM 837 N N . ALA A 1 110 ? -7.898 7.91 -8.797 1 97.62 110 ALA A N 1
ATOM 838 C CA . ALA A 1 110 ? -8.5 8.148 -10.102 1 97.62 110 ALA A CA 1
ATOM 839 C C . ALA A 1 110 ? -8.906 6.836 -10.766 1 97.62 110 ALA A C 1
ATOM 841 O O . ALA A 1 110 ? -8.148 5.863 -10.75 1 97.62 110 ALA A O 1
ATOM 842 N N . PRO A 1 111 ? -10.148 6.836 -11.281 1 98 111 PRO A N 1
ATOM 843 C CA . PRO A 1 111 ? -10.508 5.656 -12.078 1 98 111 PRO A CA 1
ATOM 844 C C . PRO A 1 111 ? -9.562 5.438 -13.258 1 98 111 PRO A C 1
ATOM 846 O O . PRO A 1 111 ? -8.992 6.398 -13.781 1 98 111 PRO A O 1
ATOM 849 N N . GLY A 1 112 ? -9.422 4.199 -13.664 1 97.81 112 GLY A N 1
ATOM 850 C CA . GLY A 1 112 ? -8.547 3.852 -14.773 1 97.81 112 GLY A CA 1
ATOM 851 C C . GLY A 1 112 ? -7.898 2.49 -14.617 1 97.81 112 GLY A C 1
ATOM 852 O O . GLY A 1 112 ? -8.172 1.771 -13.648 1 97.81 112 GLY A O 1
ATOM 853 N N . THR A 1 113 ? -7.133 2.113 -15.602 1 97.94 113 THR A N 1
ATOM 854 C CA . THR A 1 113 ? -6.352 0.879 -15.57 1 97.94 113 THR A CA 1
ATOM 855 C C . THR A 1 113 ? -4.867 1.181 -15.414 1 97.94 113 THR A C 1
ATOM 857 O O . THR A 1 113 ? -4.32 2.027 -16.125 1 97.94 113 THR A O 1
ATOM 860 N N . TYR A 1 114 ? -4.23 0.516 -14.43 1 98.44 114 TYR A N 1
ATOM 861 C CA . TYR A 1 114 ? -2.838 0.769 -14.078 1 98.44 114 TYR A CA 1
ATOM 862 C C . TYR A 1 114 ? -2.006 -0.501 -14.203 1 98.44 114 TYR A C 1
ATOM 864 O O . TYR A 1 114 ? -2.488 -1.598 -13.906 1 98.44 114 TYR A O 1
ATOM 872 N N . SER A 1 115 ? -0.774 -0.368 -14.586 1 98.25 115 SER A N 1
ATOM 873 C CA . SER A 1 115 ? 0.146 -1.495 -14.695 1 98.25 115 SER A CA 1
ATOM 874 C C . SER A 1 115 ? 0.71 -1.883 -13.336 1 98.25 115 SER A C 1
ATOM 876 O O . SER A 1 115 ? 0.834 -1.038 -12.445 1 98.25 115 SER A O 1
ATOM 878 N N . ALA A 1 116 ? 1.048 -3.137 -13.219 1 98.25 116 ALA A N 1
ATOM 879 C CA . ALA A 1 116 ? 1.737 -3.682 -12.047 1 98.25 116 ALA A CA 1
ATOM 880 C C . ALA A 1 116 ? 2.693 -4.801 -12.453 1 98.25 116 ALA A C 1
ATOM 882 O O . ALA A 1 116 ? 2.486 -5.469 -13.469 1 98.25 116 ALA A O 1
ATOM 883 N N . THR A 1 117 ? 3.701 -4.941 -11.664 1 98.69 117 THR A N 1
ATOM 884 C CA . THR A 1 117 ? 4.664 -6.02 -11.875 1 98.69 117 THR A CA 1
ATOM 885 C C . THR A 1 117 ? 4.832 -6.852 -10.609 1 98.69 117 THR A C 1
ATOM 887 O O . THR A 1 117 ? 5.008 -6.305 -9.516 1 98.69 117 THR A O 1
ATOM 890 N N . ILE A 1 118 ? 4.723 -8.117 -10.727 1 98.56 118 ILE A N 1
ATOM 891 C CA . ILE A 1 118 ? 5.031 -9.047 -9.641 1 98.56 118 ILE A CA 1
ATOM 892 C C . ILE A 1 118 ? 6.383 -9.711 -9.906 1 98.56 118 ILE A C 1
ATOM 894 O O . ILE A 1 118 ? 6.617 -10.242 -10.992 1 98.56 118 ILE A O 1
ATOM 898 N N . SER A 1 119 ? 7.223 -9.633 -8.914 1 98.81 119 SER A N 1
ATOM 899 C CA . SER A 1 119 ? 8.57 -10.172 -9.109 1 98.81 119 SER A CA 1
ATOM 900 C C . SER A 1 119 ? 9.023 -10.969 -7.895 1 98.81 119 SER A C 1
ATOM 902 O O . SER A 1 119 ? 8.664 -10.648 -6.758 1 98.81 119 SER A O 1
ATOM 904 N N . GLY A 1 120 ? 9.82 -11.977 -8.109 1 98.5 120 GLY A N 1
ATOM 905 C CA . GLY A 1 120 ? 10.422 -12.828 -7.102 1 98.5 120 GLY A CA 1
ATOM 906 C C . GLY A 1 120 ? 10.781 -14.211 -7.621 1 98.5 120 GLY A C 1
ATOM 907 O O . GLY A 1 120 ? 10.258 -14.641 -8.648 1 98.5 120 GLY A O 1
ATOM 908 N N . GLY A 1 121 ? 11.703 -14.859 -6.91 1 97.62 121 GLY A N 1
ATOM 909 C CA . GLY A 1 121 ? 12.07 -16.219 -7.297 1 97.62 121 GLY A CA 1
ATOM 910 C C . GLY A 1 121 ? 12.688 -16.297 -8.688 1 97.62 121 GLY A C 1
ATOM 911 O O . GLY A 1 121 ? 12.633 -17.344 -9.336 1 97.62 121 GLY A O 1
ATOM 912 N N . GLY A 1 122 ? 13.094 -15.273 -9.125 1 97.44 122 GLY A N 1
ATOM 913 C CA . GLY A 1 122 ? 13.711 -15.242 -10.438 1 97.44 122 GLY A CA 1
ATOM 914 C C . GLY A 1 122 ? 12.727 -14.992 -11.562 1 97.44 122 GLY A C 1
ATOM 915 O O . GLY A 1 122 ? 13.109 -14.984 -12.734 1 97.44 122 GLY A O 1
ATOM 916 N N . ASP A 1 123 ? 11.477 -14.742 -11.227 1 97.81 123 ASP A N 1
ATOM 917 C CA . ASP A 1 123 ? 10.438 -14.562 -12.234 1 97.81 123 ASP A CA 1
ATOM 918 C C . ASP A 1 123 ? 9.828 -13.164 -12.148 1 97.81 123 ASP A C 1
ATOM 920 O O . ASP A 1 123 ? 9.891 -12.516 -11.102 1 97.81 123 ASP A O 1
ATOM 924 N N . ILE A 1 124 ? 9.258 -12.695 -13.281 1 97.62 124 ILE A N 1
ATOM 925 C CA . ILE A 1 124 ? 8.562 -11.414 -13.359 1 97.62 124 ILE A CA 1
ATOM 926 C C . ILE A 1 124 ? 7.262 -11.586 -14.141 1 97.62 124 ILE A C 1
ATOM 928 O O . ILE A 1 124 ? 7.254 -12.164 -15.234 1 97.62 124 ILE A O 1
ATOM 932 N N . LEU A 1 125 ? 6.133 -11.117 -13.57 1 97.19 125 LEU A N 1
ATOM 933 C CA . LEU A 1 125 ? 4.828 -11.102 -14.219 1 97.19 125 LEU A CA 1
ATOM 934 C C . LEU A 1 125 ? 4.297 -9.68 -14.344 1 97.19 125 LEU A C 1
ATOM 936 O O . LEU A 1 125 ? 4.23 -8.953 -13.344 1 97.19 125 LEU A O 1
ATOM 940 N N . ASN A 1 126 ? 4.035 -9.258 -15.531 1 96.81 126 ASN A N 1
ATOM 941 C CA . ASN A 1 126 ? 3.381 -7.973 -15.766 1 96.81 126 ASN A CA 1
ATOM 942 C C . ASN A 1 126 ? 1.863 -8.117 -15.82 1 96.81 126 ASN A C 1
ATOM 944 O O . ASN A 1 126 ? 1.339 -8.922 -16.594 1 96.81 126 ASN A O 1
ATOM 948 N N . ILE A 1 127 ? 1.225 -7.328 -14.961 1 96.62 127 ILE A N 1
ATOM 949 C CA . ILE A 1 127 ? -0.229 -7.406 -14.867 1 96.62 127 ILE A CA 1
ATOM 950 C C . ILE A 1 127 ? -0.82 -6 -14.836 1 96.62 127 ILE A C 1
ATOM 952 O O . ILE A 1 127 ? -0.107 -5.016 -15.039 1 96.62 127 ILE A O 1
ATOM 956 N N . ASN A 1 128 ? -2.207 -6 -14.727 1 97.62 128 ASN A N 1
ATOM 957 C CA . ASN A 1 128 ? -2.908 -4.734 -14.539 1 97.62 128 ASN A CA 1
ATOM 958 C C . ASN A 1 128 ? -3.938 -4.82 -13.422 1 97.62 128 ASN A C 1
ATOM 960 O O . ASN A 1 128 ? -4.348 -5.914 -13.031 1 97.62 128 ASN A O 1
ATOM 964 N N . HIS A 1 129 ? -4.215 -3.701 -12.891 1 97.62 129 HIS A N 1
ATOM 965 C CA . HIS A 1 129 ? -5.375 -3.549 -12.023 1 97.62 129 HIS A CA 1
ATOM 966 C C . HIS A 1 129 ? -6.195 -2.322 -12.406 1 97.62 129 HIS A C 1
ATOM 968 O O . HIS A 1 129 ? -5.66 -1.358 -12.961 1 97.62 129 HIS A O 1
ATOM 974 N N . THR A 1 130 ? -7.535 -2.416 -12.156 1 98.19 130 THR A N 1
ATOM 975 C CA . THR A 1 130 ? -8.445 -1.383 -12.641 1 98.19 130 THR A CA 1
ATOM 976 C C . THR A 1 130 ? -9.281 -0.822 -11.5 1 98.19 130 THR A C 1
ATOM 978 O O . THR A 1 130 ? -9.828 -1.578 -10.688 1 98.19 130 THR A O 1
ATOM 981 N N . VAL A 1 131 ? -9.242 0.523 -11.375 1 98.25 131 VAL A N 1
ATOM 982 C CA . VAL A 1 131 ? -10.211 1.222 -10.539 1 98.25 131 VAL A CA 1
ATOM 983 C C . VAL A 1 131 ? -11.422 1.628 -11.375 1 98.25 131 VAL A C 1
ATOM 985 O O . VAL A 1 131 ? -11.305 2.426 -12.305 1 98.25 131 VAL A O 1
ATOM 988 N N . LEU A 1 132 ? -12.539 1.09 -10.945 1 97.31 132 LEU A N 1
ATOM 989 C CA . LEU A 1 132 ? -13.75 1.294 -11.734 1 97.31 132 LEU A CA 1
ATOM 990 C C . LEU A 1 132 ? -14.383 2.646 -11.422 1 97.31 132 LEU A C 1
ATOM 992 O O . LEU A 1 132 ? -14.234 3.164 -10.312 1 97.31 132 LEU A O 1
ATOM 996 N N . GLN A 1 133 ? -15.023 3.225 -12.477 1 87.5 133 GLN A N 1
ATOM 997 C CA . GLN A 1 133 ? -15.727 4.5 -12.352 1 87.5 133 GLN A CA 1
ATOM 998 C C . GLN A 1 133 ? -17.172 4.293 -11.938 1 87.5 133 GLN A C 1
ATOM 1000 O O . GLN A 1 133 ? -17.859 3.418 -12.469 1 87.5 133 GLN A O 1
ATOM 1005 N N . TYR A 1 134 ? -17.594 4.852 -10.727 1 67.56 134 TYR A N 1
ATOM 1006 C CA . TYR A 1 134 ? -19.047 4.918 -10.578 1 67.56 134 TYR A CA 1
ATOM 1007 C C . TYR A 1 134 ? -19.594 6.18 -11.234 1 67.56 134 TYR A C 1
ATOM 1009 O O . TYR A 1 134 ? -18.906 7.199 -11.32 1 67.56 134 TYR A O 1
ATOM 1017 N N . MET B 1 1 ? -86.188 6.215 43.875 1 29.08 1 MET B N 1
ATOM 1018 C CA . MET B 1 1 ? -85.188 7.23 43.562 1 29.08 1 MET B CA 1
ATOM 1019 C C . MET B 1 1 ? -83.875 6.586 43.219 1 29.08 1 MET B C 1
ATOM 1021 O O . MET B 1 1 ? -82.812 7.207 43.344 1 29.08 1 MET B O 1
ATOM 1025 N N . LYS B 1 2 ? -83.938 5.543 42.531 1 27.94 2 LYS B N 1
ATOM 1026 C CA . LYS B 1 2 ? -83 4.422 42.406 1 27.94 2 LYS B CA 1
ATOM 1027 C C . LYS B 1 2 ? -81.812 4.781 41.469 1 27.94 2 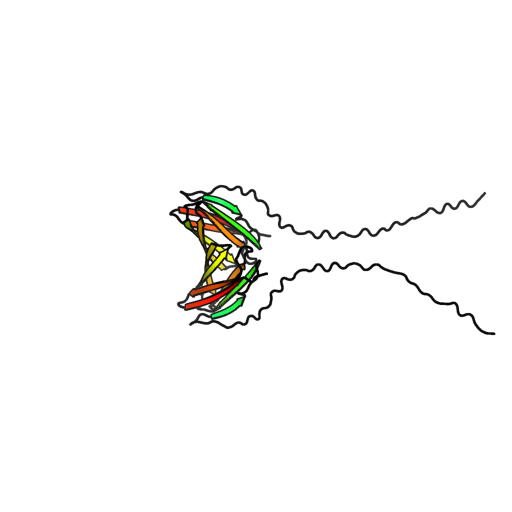LYS B C 1
ATOM 1029 O O . LYS B 1 2 ? -80.688 4.664 41.875 1 27.94 2 LYS B O 1
ATOM 1034 N N . ILE B 1 3 ? -81.812 4.34 40.125 1 36.72 3 ILE B N 1
ATOM 1035 C CA . ILE B 1 3 ? -80.812 3.436 39.562 1 36.72 3 ILE B CA 1
ATOM 1036 C C . ILE B 1 3 ? -79.688 4.242 38.875 1 36.72 3 ILE B C 1
ATOM 1038 O O . ILE B 1 3 ? -79.938 4.898 37.844 1 36.72 3 ILE B O 1
ATOM 1042 N N . LYS B 1 4 ? -78.812 5.004 39.625 1 33.91 4 LYS B N 1
ATOM 1043 C CA . LYS B 1 4 ? -77.812 5.934 39.219 1 33.91 4 LYS B CA 1
ATOM 1044 C C . LYS B 1 4 ? -76.625 5.199 38.594 1 33.91 4 LYS B C 1
ATOM 1046 O O . LYS B 1 4 ? -75.438 5.598 38.75 1 33.91 4 LYS B O 1
ATOM 1051 N N . VAL B 1 5 ? -76.812 4.016 37.875 1 35.56 5 VAL B N 1
ATOM 1052 C CA . VAL B 1 5 ? -75.562 3.277 37.688 1 35.56 5 VAL B CA 1
ATOM 1053 C C . VAL B 1 5 ? -74.625 4.047 36.719 1 35.56 5 VAL B C 1
ATOM 1055 O O . VAL B 1 5 ? -75 4.344 35.594 1 35.56 5 VAL B O 1
ATOM 1058 N N . VAL B 1 6 ? -73.688 4.973 37.219 1 32.22 6 VAL B N 1
ATOM 1059 C CA . VAL B 1 6 ? -72.688 5.859 36.625 1 32.22 6 VAL B CA 1
ATOM 1060 C C . VAL B 1 6 ? -71.625 5.035 35.938 1 32.22 6 VAL B C 1
ATOM 1062 O O . VAL B 1 6 ? -70.812 4.367 36.562 1 32.22 6 VAL B O 1
ATOM 1065 N N . TRP B 1 7 ? -72 3.967 35.094 1 29.94 7 TRP B N 1
ATOM 1066 C CA . TRP B 1 7 ? -70.938 3.078 34.625 1 29.94 7 TRP B CA 1
ATOM 1067 C C . TRP B 1 7 ? -69.938 3.846 33.812 1 29.94 7 TRP B C 1
ATOM 1069 O O . TRP B 1 7 ? -70.25 4.504 32.812 1 29.94 7 TRP B O 1
ATOM 1079 N N . ILE B 1 8 ? -68.875 4.332 34.469 1 32.94 8 ILE B N 1
ATOM 1080 C CA . ILE B 1 8 ? -67.688 5.07 34.094 1 32.94 8 ILE B CA 1
ATOM 1081 C C . ILE B 1 8 ? -67 4.371 32.938 1 32.94 8 ILE B C 1
ATOM 1083 O O . ILE B 1 8 ? -66.938 3.141 32.875 1 32.94 8 ILE B O 1
ATOM 1087 N N . LEU B 1 9 ? -66.5 5.238 31.953 1 29.22 9 LEU B N 1
ATOM 1088 C CA . LEU B 1 9 ? -65.938 5.426 30.625 1 29.22 9 LEU B CA 1
ATOM 1089 C C . LEU B 1 9 ? -64.5 4.871 30.594 1 29.22 9 LEU B C 1
ATOM 1091 O O . LEU B 1 9 ? -63.625 5.371 31.281 1 29.22 9 LEU B O 1
ATOM 1095 N N . PHE B 1 10 ? -64.312 3.496 30.594 1 35.59 10 PHE B N 1
ATOM 1096 C CA . PHE B 1 10 ? -62.969 2.844 30.594 1 35.59 10 PHE B CA 1
ATOM 1097 C C . PHE B 1 10 ? -62.25 3.141 29.297 1 35.59 10 PHE B C 1
ATOM 1099 O O . PHE B 1 10 ? -62.594 2.627 28.234 1 35.59 10 PHE B O 1
ATOM 1106 N N . LEU B 1 11 ? -62.125 4.418 28.859 1 30.31 11 LEU B N 1
ATOM 1107 C CA . LEU B 1 11 ? -61.469 4.621 27.578 1 30.31 11 LEU B CA 1
ATOM 1108 C C . LEU B 1 11 ? -60.031 4.051 27.594 1 30.31 11 LEU B C 1
ATOM 1110 O O . LEU B 1 11 ? -59.219 4.473 28.406 1 30.31 11 LEU B O 1
ATOM 1114 N N . SER B 1 12 ? -59.875 2.764 27.312 1 34.31 12 SER B N 1
ATOM 1115 C CA . SER B 1 12 ? -58.625 1.995 27.156 1 34.31 12 SER B CA 1
ATOM 1116 C C . SER B 1 12 ? -57.781 2.561 26.031 1 34.31 12 SER B C 1
ATOM 1118 O O . SER B 1 12 ? -58.125 2.469 24.859 1 34.31 12 SER B O 1
ATOM 1120 N N . MET B 1 13 ? -57.281 3.766 26.125 1 28.81 13 MET B N 1
ATOM 1121 C CA . MET B 1 13 ? -56.5 4.285 25 1 28.81 13 MET B CA 1
ATOM 1122 C C . MET B 1 13 ? -55.25 3.438 24.766 1 28.81 13 MET B C 1
ATOM 1124 O O . MET B 1 13 ? -54.375 3.381 25.625 1 28.81 13 MET B O 1
ATOM 1128 N N . CYS B 1 14 ? -55.375 2.348 24.141 1 32.94 14 CYS B N 1
ATOM 1129 C CA . CYS B 1 14 ? -54.312 1.441 23.734 1 32.94 14 CYS B CA 1
ATOM 1130 C C . CYS B 1 14 ? -53.281 2.162 22.844 1 32.94 14 CYS B C 1
ATOM 1132 O O . CYS B 1 14 ? -52.344 1.547 22.359 1 32.94 14 CYS B O 1
ATOM 1134 N N . ILE B 1 15 ? -53.156 3.469 22.672 1 30.48 15 ILE B N 1
ATOM 1135 C CA . ILE B 1 15 ? -52.469 3.725 21.406 1 30.48 15 ILE B CA 1
ATOM 1136 C C . ILE B 1 15 ? -51.094 3.064 21.406 1 30.48 15 ILE B C 1
ATOM 1138 O O . ILE B 1 15 ? -50.375 3.109 22.422 1 30.48 15 ILE B O 1
ATOM 1142 N N . ILE B 1 16 ? -50.781 2.213 20.438 1 32.22 16 ILE B N 1
ATOM 1143 C CA . ILE B 1 16 ? -49.75 1.415 19.812 1 32.22 16 ILE B CA 1
ATOM 1144 C C . ILE B 1 16 ? -48.531 2.293 19.531 1 32.22 16 ILE B C 1
ATOM 1146 O O . ILE B 1 16 ? -48.594 3.197 18.703 1 32.22 16 ILE B O 1
ATOM 1150 N N . VAL B 1 17 ? -47.938 3.037 20.406 1 32.94 17 VAL B N 1
ATOM 1151 C CA . VAL B 1 17 ? -46.812 3.863 19.938 1 32.94 17 VAL B CA 1
ATOM 1152 C C . VAL B 1 17 ? -45.781 2.986 19.25 1 32.94 17 VAL B C 1
ATOM 1154 O O . VAL B 1 17 ? -45.438 1.919 19.75 1 32.94 17 VAL B O 1
ATOM 1157 N N . CYS B 1 18 ? -45.531 3.268 17.938 1 31.7 18 CYS B N 1
ATOM 1158 C CA . CYS B 1 18 ? -44.625 2.896 16.875 1 31.7 18 CYS B CA 1
ATOM 1159 C C . CYS B 1 18 ? -43.188 2.883 17.375 1 31.7 18 CYS B C 1
ATOM 1161 O O . CYS B 1 18 ? -42.719 3.863 17.953 1 31.7 18 CYS B O 1
ATOM 1163 N N . PRO B 1 19 ? -42.625 1.638 17.766 1 35.12 19 PRO B N 1
ATOM 1164 C CA . PRO B 1 19 ? -41.219 1.562 18.109 1 35.12 19 PRO B CA 1
ATOM 1165 C C . PRO B 1 19 ? -40.312 2.199 17.047 1 35.12 19 PRO B C 1
ATOM 1167 O O . PRO B 1 19 ? -40.375 1.835 15.875 1 35.12 19 PRO B O 1
ATOM 1170 N N . SER B 1 20 ? -40.188 3.539 16.984 1 30.5 20 SER B N 1
ATOM 1171 C CA . SER B 1 20 ? -39.188 4.113 16.109 1 30.5 20 SER B CA 1
ATOM 1172 C C . SER B 1 20 ? -37.844 3.402 16.266 1 30.5 20 SER B C 1
ATOM 1174 O O . SER B 1 20 ? -37.312 3.299 17.375 1 30.5 20 SER B O 1
ATOM 1176 N N . THR B 1 21 ? -37.656 2.314 15.602 1 32.03 21 THR B N 1
ATOM 1177 C CA . THR B 1 21 ? -36.375 1.673 15.414 1 32.03 21 THR B CA 1
ATOM 1178 C C . THR B 1 21 ? -35.312 2.701 15.039 1 32.03 21 THR B C 1
ATOM 1180 O O . THR B 1 21 ? -35.375 3.328 13.977 1 32.03 21 THR B O 1
ATOM 1183 N N . THR B 1 22 ? -34.875 3.49 15.977 1 32.34 22 THR B N 1
ATOM 1184 C CA . THR B 1 22 ? -33.719 4.359 15.773 1 32.34 22 THR B CA 1
ATOM 1185 C C . THR B 1 22 ? -32.562 3.58 15.148 1 32.34 22 THR B C 1
ATOM 1187 O O . THR B 1 22 ? -32.094 2.598 15.727 1 32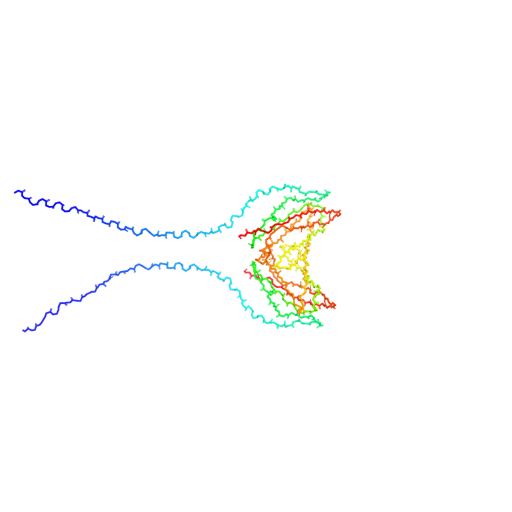.34 22 THR B O 1
ATOM 1190 N N . GLY B 1 23 ? -32.625 3.389 13.844 1 30.94 23 GLY B N 1
ATOM 1191 C CA . GLY B 1 23 ? -31.469 2.963 13.094 1 30.94 23 GLY B CA 1
ATOM 1192 C C . GLY B 1 23 ? -30.172 3.592 13.586 1 30.94 23 GLY B C 1
ATOM 1193 O O . GLY B 1 23 ? -30.031 4.816 13.555 1 30.94 23 GLY B O 1
ATOM 1194 N N . ALA B 1 24 ? -29.547 3.07 14.672 1 29.81 24 ALA B N 1
ATOM 1195 C CA . ALA B 1 24 ? -28.203 3.418 15.125 1 29.81 24 ALA B CA 1
ATOM 1196 C C . ALA B 1 24 ? -27.234 3.498 13.953 1 29.81 24 ALA B C 1
ATOM 1198 O O . ALA B 1 24 ? -26.953 2.492 13.297 1 29.81 24 ALA B O 1
ATOM 1199 N N . ILE B 1 25 ? -27.469 4.484 13.172 1 26 25 ILE B N 1
ATOM 1200 C CA . ILE B 1 25 ? -26.312 4.73 12.305 1 26 25 ILE B CA 1
ATOM 1201 C C . ILE B 1 25 ? -25.047 4.754 13.141 1 26 25 ILE B C 1
ATOM 1203 O O . ILE B 1 25 ? -24.969 5.438 14.164 1 26 25 ILE B O 1
ATOM 1207 N N . SER B 1 26 ? -24.453 3.609 13.453 1 28.33 26 SER B N 1
ATOM 1208 C CA . SER B 1 26 ? -23.078 3.582 13.938 1 28.33 26 SER B CA 1
ATOM 1209 C C . SER B 1 26 ? -22.234 4.68 13.289 1 28.33 26 SER B C 1
ATOM 1211 O O . SER B 1 26 ? -21.875 4.578 12.109 1 28.33 26 SER B O 1
ATOM 1213 N N . MET B 1 27 ? -22.594 5.949 13.492 1 23.83 27 MET B N 1
ATOM 1214 C CA . MET B 1 27 ? -21.609 6.969 13.141 1 23.83 27 MET B CA 1
ATOM 1215 C C . MET B 1 27 ? -20.219 6.566 13.617 1 23.83 27 MET B C 1
ATOM 1217 O O . MET B 1 27 ? -20.016 6.277 14.797 1 23.83 27 MET B O 1
ATOM 1221 N N . VAL B 1 28 ? -19.531 5.727 12.898 1 30.11 28 VAL B N 1
ATOM 1222 C CA . VAL B 1 28 ? -18.094 5.664 13.141 1 30.11 28 VAL B CA 1
ATOM 1223 C C . VAL B 1 28 ? -17.594 7.039 13.562 1 30.11 28 VAL B C 1
ATOM 1225 O O . VAL B 1 28 ? -17.703 8.008 12.812 1 30.11 28 VAL B O 1
ATOM 1228 N N . LYS B 1 29 ? -17.922 7.477 14.805 1 30.38 29 LYS B N 1
ATOM 1229 C CA . LYS B 1 29 ? -17.25 8.625 15.406 1 30.38 29 LYS B CA 1
ATOM 1230 C C . LYS B 1 29 ? -15.82 8.766 14.891 1 30.38 29 LYS B C 1
ATOM 1232 O O . LYS B 1 29 ? -15.008 7.848 15.047 1 30.38 29 LYS B O 1
ATOM 1237 N N . ALA B 1 30 ? -15.57 9.336 13.734 1 34.97 30 ALA B N 1
ATOM 1238 C CA . ALA B 1 30 ? -14.25 9.945 13.586 1 34.97 30 ALA B CA 1
ATOM 1239 C C . ALA B 1 30 ? -13.727 10.461 14.93 1 34.97 30 ALA B C 1
ATOM 1241 O O . ALA B 1 30 ? -14.289 11.391 15.5 1 34.97 30 ALA B O 1
ATOM 1242 N N . VAL B 1 31 ? -13.523 9.547 15.906 1 31.81 31 VAL B N 1
ATOM 1243 C CA . VAL B 1 31 ? -12.828 10.102 17.062 1 31.81 31 VAL B CA 1
ATOM 1244 C C . VAL B 1 31 ? -11.898 11.227 16.609 1 31.81 31 VAL B C 1
ATOM 1246 O O . VAL B 1 31 ? -11 11.008 15.789 1 31.81 31 VAL B O 1
ATOM 1249 N N . ASN B 1 32 ? -12.414 12.367 16.312 1 35.03 32 ASN B N 1
ATOM 1250 C CA . ASN B 1 32 ? -11.547 13.547 16.266 1 35.03 32 ASN B CA 1
ATOM 1251 C C . ASN B 1 32 ? -10.406 13.438 17.281 1 35.03 32 ASN B C 1
ATOM 1253 O O . ASN B 1 32 ? -10.586 13.75 18.453 1 35.03 32 ASN B O 1
ATOM 1257 N N . MET B 1 33 ? -9.867 12.258 17.5 1 34.25 33 MET B N 1
ATOM 1258 C CA . MET B 1 33 ? -8.672 12.406 18.312 1 34.25 33 MET B CA 1
ATOM 1259 C C . MET B 1 33 ? -7.992 13.75 18.047 1 34.25 33 MET B C 1
ATOM 1261 O O . MET B 1 33 ? -7.875 14.172 16.891 1 34.25 33 MET B O 1
ATOM 1265 N N . PRO B 1 34 ? -8.102 14.609 19.016 1 36.56 34 PRO B N 1
ATOM 1266 C CA . PRO B 1 34 ? -7.301 15.812 18.812 1 36.56 34 PRO B CA 1
ATOM 1267 C C . PRO B 1 34 ? -6 15.539 18.062 1 36.56 34 PRO B C 1
ATOM 1269 O O . PRO B 1 34 ? -5.277 14.602 18.391 1 36.56 34 PRO B O 1
ATOM 1272 N N . GLU B 1 35 ? -6.039 15.742 16.75 1 43.06 35 GLU B N 1
ATOM 1273 C CA . GLU B 1 35 ? -4.785 15.812 16.016 1 43.06 35 GLU B CA 1
ATOM 1274 C C . GLU B 1 35 ? -3.668 16.406 16.859 1 43.06 35 GLU B C 1
ATOM 1276 O O . GLU B 1 35 ? -3.633 17.625 17.094 1 43.06 35 GLU B O 1
ATOM 1281 N N . GLN B 1 36 ? -3.664 16.125 18.188 1 42 36 GLN B N 1
ATOM 1282 C CA . GLN B 1 36 ? -2.434 16.703 18.703 1 42 36 GLN B CA 1
ATOM 1283 C C . GLN B 1 36 ? -1.295 16.594 17.703 1 42 36 GLN B C 1
ATOM 1285 O O . GLN B 1 36 ? -0.895 15.484 17.328 1 42 36 GLN B O 1
ATOM 1290 N N . GLN B 1 37 ? -1.372 17.422 16.781 1 47.16 37 GLN B N 1
ATOM 1291 C CA . GLN B 1 37 ? -0.337 17.5 15.75 1 47.16 37 GLN B CA 1
ATOM 1292 C C . GLN B 1 37 ? 1.054 17.547 16.375 1 47.16 37 GLN B C 1
ATOM 1294 O O . GLN B 1 37 ? 1.475 18.594 16.875 1 47.16 37 GLN B O 1
ATOM 1299 N N . PHE B 1 38 ? 1.408 16.875 17.547 1 52.53 38 PHE B N 1
ATOM 1300 C CA . PHE B 1 38 ? 2.848 16.859 17.781 1 52.53 38 PHE B CA 1
ATOM 1301 C C . PHE B 1 38 ? 3.604 16.734 16.469 1 52.53 38 PHE B C 1
ATOM 1303 O O . PHE B 1 38 ? 3.377 15.797 15.695 1 52.53 38 PHE B O 1
ATOM 1310 N N . ILE B 1 39 ? 3.965 18 16.109 1 66.62 39 ILE B N 1
ATOM 1311 C CA . ILE B 1 39 ? 4.809 18.125 14.93 1 66.62 39 ILE B CA 1
ATOM 1312 C C . ILE B 1 39 ? 6.074 17.281 15.117 1 66.62 39 ILE B C 1
ATOM 1314 O O . ILE B 1 39 ? 6.863 17.531 16.031 1 66.62 39 ILE B O 1
ATOM 1318 N N . ILE B 1 40 ? 6.164 16.219 14.781 1 83.19 40 ILE B N 1
ATOM 1319 C CA . ILE B 1 40 ? 7.41 15.477 14.648 1 83.19 40 ILE B CA 1
ATOM 1320 C C . ILE B 1 40 ? 8.219 16.031 13.477 1 83.19 40 ILE B C 1
ATOM 1322 O O . ILE B 1 40 ? 7.703 16.156 12.359 1 83.19 40 ILE B O 1
ATOM 1326 N N . ALA B 1 41 ? 9.383 16.578 13.852 1 92.75 41 ALA B N 1
ATOM 1327 C CA . ALA B 1 41 ? 10.203 17.188 12.812 1 92.75 41 ALA B CA 1
ATOM 1328 C C . ALA B 1 41 ? 11.648 16.734 12.914 1 92.75 41 ALA B C 1
ATOM 1330 O O . ALA B 1 41 ? 12.125 16.375 14 1 92.75 41 ALA B O 1
ATOM 1331 N N . GLN B 1 42 ? 12.273 16.641 11.805 1 91.5 42 GLN B N 1
ATOM 1332 C CA . GLN B 1 42 ? 13.703 16.391 11.656 1 91.5 42 GLN B CA 1
ATOM 1333 C C . GLN B 1 42 ? 14.273 17.125 10.453 1 91.5 42 GLN B C 1
ATOM 1335 O O . GLN B 1 42 ? 13.875 16.875 9.312 1 91.5 42 GLN B O 1
ATOM 1340 N N . GLY B 1 43 ? 15.258 18 10.773 1 93.81 43 GLY B N 1
ATOM 1341 C CA . GLY B 1 43 ? 15.758 18.812 9.68 1 93.81 43 GLY B CA 1
ATOM 1342 C C . GLY B 1 43 ? 14.68 19.656 9.016 1 93.81 43 GLY B C 1
ATOM 1343 O O . GLY B 1 43 ? 13.953 20.375 9.695 1 93.81 43 GLY B O 1
ATOM 1344 N N . ASN B 1 44 ? 14.555 19.469 7.719 1 94.69 44 ASN B N 1
ATOM 1345 C CA . ASN B 1 44 ? 13.57 20.234 6.961 1 94.69 44 ASN B CA 1
ATOM 1346 C C . ASN B 1 44 ? 12.25 19.484 6.84 1 94.69 44 ASN B C 1
ATOM 1348 O O . ASN B 1 44 ? 11.297 19.984 6.242 1 94.69 44 ASN B O 1
ATOM 1352 N N . LEU B 1 45 ? 12.195 18.328 7.473 1 97.62 45 LEU B N 1
ATOM 1353 C CA . LEU B 1 45 ? 11.023 17.469 7.336 1 97.62 45 LEU B CA 1
ATOM 1354 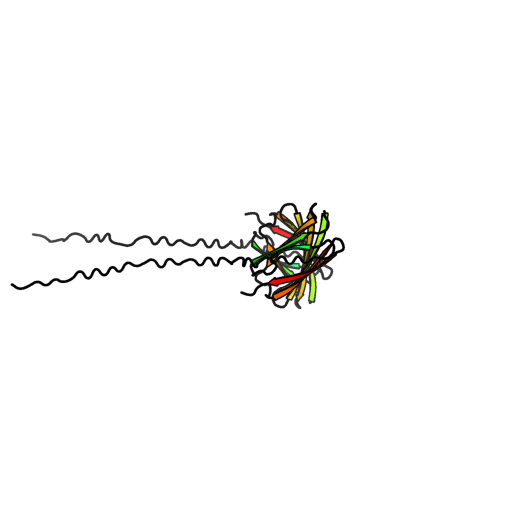C C . LEU B 1 45 ? 10.188 17.484 8.609 1 97.62 45 LEU B C 1
ATOM 1356 O O . LEU B 1 45 ? 10.711 17.281 9.703 1 97.62 45 LEU B O 1
ATOM 1360 N N . LYS B 1 46 ? 8.891 17.781 8.43 1 97.25 46 LYS B N 1
ATOM 1361 C CA . LYS B 1 46 ? 7.98 17.734 9.57 1 97.25 46 LYS B CA 1
ATOM 1362 C C . LYS B 1 46 ? 6.617 17.188 9.172 1 97.25 46 LYS B C 1
ATOM 1364 O O . LYS B 1 46 ? 6.227 17.266 8.008 1 97.25 46 LYS B O 1
ATOM 1369 N N . ILE B 1 47 ? 5.949 16.594 10.156 1 97.38 47 ILE B N 1
ATOM 1370 C CA . ILE B 1 47 ? 4.559 16.188 9.977 1 97.38 47 ILE B CA 1
ATOM 1371 C C . ILE B 1 47 ? 3.641 17.344 10.383 1 9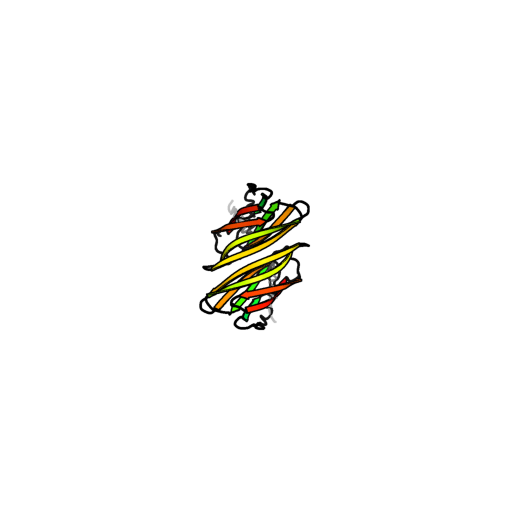7.38 47 ILE B C 1
ATOM 1373 O O . ILE B 1 47 ? 3.711 17.828 11.516 1 97.38 47 ILE B O 1
ATOM 1377 N N . ILE B 1 48 ? 2.76 17.688 9.422 1 96.25 48 ILE B N 1
ATOM 1378 C CA . ILE B 1 48 ? 1.911 18.844 9.727 1 96.25 48 ILE B CA 1
ATOM 1379 C C . ILE B 1 48 ? 0.48 18.375 9.977 1 96.25 48 ILE B C 1
ATOM 1381 O O . ILE B 1 48 ? -0.342 19.125 10.516 1 96.25 48 ILE B O 1
ATOM 1385 N N . ASN B 1 49 ? 0.097 17.297 9.555 1 94.69 49 ASN B N 1
ATOM 1386 C CA . ASN B 1 49 ? -1.189 16.672 9.844 1 94.69 49 ASN B CA 1
ATOM 1387 C C . ASN B 1 49 ? -1.081 15.141 9.867 1 94.69 49 ASN B C 1
ATOM 1389 O O . ASN B 1 49 ? -0.378 14.555 9.047 1 94.69 49 ASN B O 1
ATOM 1393 N N . ALA B 1 50 ? -1.744 14.547 10.938 1 95.56 50 ALA B N 1
ATOM 1394 C CA . ALA B 1 50 ? -1.692 13.086 10.969 1 95.56 50 ALA B CA 1
ATOM 1395 C C . ALA B 1 50 ? -2.977 12.5 11.547 1 95.56 50 ALA B C 1
ATOM 1397 O O . ALA B 1 50 ? -3.449 12.945 12.602 1 95.56 50 ALA B O 1
ATOM 1398 N N . VAL B 1 51 ? -3.559 11.633 10.844 1 95.81 51 VAL B N 1
ATOM 1399 C CA . VAL B 1 51 ? -4.512 10.625 11.312 1 95.81 51 VAL B CA 1
ATOM 1400 C C . VAL B 1 51 ? -3.912 9.234 11.141 1 95.81 51 VAL B C 1
ATOM 1402 O O . VAL B 1 51 ? -3.967 8.648 10.055 1 95.81 51 VAL B O 1
ATOM 1405 N N . SER B 1 52 ? -3.336 8.75 12.227 1 96.62 52 SER B N 1
ATOM 1406 C CA . SER B 1 52 ? -2.523 7.547 12.062 1 96.62 52 SER B CA 1
ATOM 1407 C C . SER B 1 52 ? -2.99 6.438 13 1 96.62 52 SER B C 1
ATOM 1409 O O . SER B 1 52 ? -2.371 5.375 13.062 1 96.62 52 SER B O 1
ATOM 1411 N N . ALA B 1 53 ? -3.961 6.672 13.828 1 97.19 53 ALA B N 1
ATOM 1412 C CA . ALA B 1 53 ? -4.707 5.645 14.547 1 97.19 53 ALA B CA 1
ATOM 1413 C C . ALA B 1 53 ? -6.098 5.453 13.953 1 97.19 53 ALA B C 1
ATOM 1415 O O . ALA B 1 53 ? -6.949 6.344 14.039 1 97.19 53 ALA B O 1
ATOM 1416 N N . VAL B 1 54 ? -6.254 4.359 13.352 1 97.5 54 VAL B N 1
ATOM 1417 C CA . VAL B 1 54 ? -7.406 4.203 12.469 1 97.5 54 VAL B CA 1
ATOM 1418 C C . VAL B 1 54 ? -8.062 2.846 12.711 1 97.5 54 VAL B C 1
ATOM 1420 O O . VAL B 1 54 ? -7.371 1.845 12.922 1 97.5 54 VAL B O 1
ATOM 1423 N N . ASN B 1 55 ? -9.453 2.744 12.641 1 97.81 55 ASN B N 1
ATOM 1424 C CA . ASN B 1 55 ? -10.18 1.479 12.633 1 97.81 55 ASN B CA 1
ATOM 1425 C C . ASN B 1 55 ? -10.117 0.808 11.258 1 97.81 55 ASN B C 1
ATOM 1427 O O . ASN B 1 55 ? -9.789 1.452 10.266 1 97.81 55 ASN B O 1
ATOM 1431 N N . HIS B 1 56 ? -10.5 -0.479 11.32 1 97 56 HIS B N 1
ATOM 1432 C CA . HIS B 1 56 ? -10.656 -1.162 10.047 1 97 56 HIS B CA 1
ATOM 1433 C C . HIS B 1 56 ? -11.625 -0.415 9.133 1 97 56 HIS B C 1
ATOM 1435 O O . HIS B 1 56 ? -12.656 0.078 9.594 1 97 56 HIS B O 1
ATOM 1441 N N . GLY B 1 57 ? -11.281 -0.376 7.945 1 94.12 57 GLY B N 1
ATOM 1442 C CA . GLY B 1 57 ? -12.109 0.335 6.984 1 94.12 57 GLY B CA 1
ATOM 1443 C C . GLY B 1 57 ? -11.883 1.835 6.996 1 94.12 57 GLY B C 1
ATOM 1444 O O . GLY B 1 57 ? -12.352 2.545 6.102 1 94.12 57 GLY B O 1
ATOM 1445 N N . GLY B 1 58 ? -11.18 2.305 8.023 1 96.06 58 GLY B N 1
ATOM 1446 C CA . GLY B 1 58 ? -10.898 3.729 8.125 1 96.06 58 GLY B CA 1
ATOM 1447 C C . GLY B 1 58 ? -9.727 4.172 7.277 1 96.06 58 GLY B C 1
ATOM 1448 O O . GLY B 1 58 ? -8.961 3.34 6.785 1 96.06 58 GLY B O 1
ATOM 1449 N N . THR B 1 59 ? -9.586 5.457 7.098 1 96.06 59 THR B N 1
ATOM 1450 C CA . THR B 1 59 ? -8.539 6.059 6.277 1 96.06 59 THR B CA 1
ATOM 1451 C C . THR B 1 59 ? -7.484 6.734 7.156 1 96.06 59 THR B C 1
ATOM 1453 O O . THR B 1 59 ? -7.816 7.578 7.988 1 96.06 59 THR B O 1
ATOM 1456 N N . GLY B 1 60 ? -6.254 6.332 6.98 1 97 60 GLY B N 1
ATOM 1457 C CA . GLY B 1 60 ? -5.129 7.051 7.559 1 97 60 GLY B CA 1
ATOM 1458 C C . GLY B 1 60 ? -4.574 8.125 6.641 1 97 60 GLY B C 1
ATOM 1459 O O . GLY B 1 60 ? -4.605 7.98 5.418 1 97 60 GLY B O 1
ATOM 1460 N N . VAL B 1 61 ? -4.039 9.18 7.234 1 96.81 61 VAL B N 1
ATOM 1461 C CA . VAL B 1 61 ? -3.473 10.305 6.492 1 96.81 61 VAL B CA 1
ATOM 1462 C C . VAL B 1 61 ? -2.279 10.875 7.25 1 96.81 61 VAL B C 1
ATOM 1464 O O . VAL B 1 61 ? -2.361 11.117 8.461 1 96.81 61 VAL B O 1
ATOM 1467 N N . ILE B 1 62 ? -1.222 11.062 6.539 1 97 62 ILE B N 1
ATOM 1468 C CA . ILE B 1 62 ? -0.082 11.805 7.059 1 97 62 ILE B CA 1
ATOM 1469 C C . ILE B 1 62 ? 0.357 12.852 6.039 1 97 62 ILE B C 1
ATOM 1471 O O . ILE B 1 62 ? 0.659 12.523 4.891 1 97 62 ILE B O 1
ATOM 1475 N N . THR B 1 63 ? 0.359 14.062 6.441 1 97.38 63 THR B N 1
ATOM 1476 C CA . THR B 1 63 ? 0.849 15.148 5.605 1 97.38 63 THR B CA 1
ATOM 1477 C C . THR B 1 63 ? 2.186 15.672 6.125 1 97.38 63 THR B C 1
ATOM 1479 O O . THR B 1 63 ? 2.324 15.961 7.316 1 97.38 63 THR B O 1
ATOM 1482 N N . ILE B 1 64 ? 3.066 15.797 5.18 1 98.06 64 ILE B N 1
ATOM 1483 C CA . ILE B 1 64 ? 4.398 16.25 5.559 1 98.06 64 ILE B CA 1
ATOM 1484 C C . ILE B 1 64 ? 4.691 17.594 4.891 1 98.06 64 ILE B C 1
ATOM 1486 O O . ILE B 1 64 ? 4.047 17.953 3.902 1 98.06 64 ILE B O 1
ATOM 1490 N N . GLN B 1 65 ? 5.645 18.281 5.469 1 97.94 65 GLN B N 1
ATOM 1491 C CA . GLN B 1 65 ? 6.301 19.438 4.859 1 97.94 65 GLN B CA 1
ATOM 1492 C C . GLN B 1 65 ? 7.816 19.266 4.84 1 97.94 65 GLN B C 1
ATOM 1494 O O . GLN B 1 65 ? 8.43 19.047 5.887 1 97.94 65 GLN B O 1
ATOM 1499 N N . GLY B 1 66 ? 8.375 19.219 3.68 1 98.06 66 GLY B N 1
ATOM 1500 C CA . GLY B 1 66 ? 9.812 19.125 3.467 1 98.06 66 GLY B CA 1
ATOM 1501 C C . GLY B 1 66 ? 10.312 20.016 2.352 1 98.06 66 GLY B C 1
ATOM 1502 O O . GLY B 1 66 ? 9.82 21.125 2.172 1 98.06 66 GLY B O 1
ATOM 1503 N N . ARG B 1 67 ? 11.328 19.531 1.701 1 98.31 67 ARG B N 1
ATOM 1504 C CA . ARG B 1 67 ? 11.852 20.297 0.573 1 98.31 67 ARG B CA 1
ATOM 1505 C C . ARG B 1 67 ? 10.867 20.297 -0.594 1 98.31 67 ARG B C 1
ATOM 1507 O O . ARG B 1 67 ? 10.25 19.266 -0.883 1 98.31 67 ARG B O 1
ATOM 1514 N N . PRO B 1 68 ? 10.711 21.453 -1.328 1 98.5 68 PRO B N 1
ATOM 1515 C CA . PRO B 1 68 ? 9.812 21.516 -2.486 1 98.5 68 PRO B CA 1
ATOM 1516 C C . PRO B 1 68 ? 10.273 20.609 -3.629 1 98.5 68 PRO B C 1
ATOM 1518 O O . PRO B 1 68 ? 11.477 20.438 -3.844 1 98.5 68 PRO B O 1
ATOM 1521 N N . ASN B 1 69 ? 9.289 20 -4.32 1 98.25 69 ASN B N 1
ATOM 1522 C CA . ASN B 1 69 ? 9.531 19.219 -5.535 1 98.25 69 ASN B CA 1
ATOM 1523 C C . ASN B 1 69 ? 10.523 18.094 -5.289 1 98.25 69 ASN B C 1
ATOM 1525 O O . ASN B 1 69 ? 11.461 17.891 -6.066 1 98.25 69 ASN B O 1
ATOM 1529 N N . THR B 1 70 ? 10.328 17.484 -4.18 1 98.5 70 THR B N 1
ATOM 1530 C CA . THR B 1 70 ? 11.234 16.438 -3.715 1 98.5 70 THR B CA 1
ATOM 1531 C C . THR B 1 70 ? 10.469 15.148 -3.414 1 98.5 70 THR B C 1
ATOM 1533 O O . THR B 1 70 ? 9.367 15.195 -2.852 1 98.5 70 THR B O 1
ATOM 1536 N N . GLN B 1 71 ? 11.031 14.016 -3.809 1 98.62 71 GLN B N 1
ATOM 1537 C CA . GLN B 1 71 ? 10.406 12.719 -3.549 1 98.62 71 GLN B CA 1
ATOM 1538 C C . GLN B 1 71 ? 10.648 12.273 -2.113 1 98.62 71 GLN B C 1
ATOM 1540 O O . GLN B 1 71 ? 11.781 12.344 -1.619 1 98.62 71 GLN B O 1
ATOM 1545 N N . TYR B 1 72 ? 9.594 11.867 -1.459 1 98.69 72 TYR B N 1
ATOM 1546 C CA . TYR B 1 72 ? 9.609 11.234 -0.145 1 98.69 72 TYR B CA 1
ATOM 1547 C C . TYR B 1 72 ? 8.938 9.867 -0.186 1 98.69 72 TYR B C 1
ATOM 1549 O O . TYR B 1 72 ? 8.094 9.609 -1.046 1 98.69 72 TYR B O 1
ATOM 1557 N N . ASN B 1 73 ? 9.336 9 0.707 1 98.88 73 ASN B N 1
ATOM 1558 C CA . ASN B 1 73 ? 8.641 7.723 0.848 1 98.88 73 ASN B CA 1
ATOM 1559 C C . ASN B 1 73 ? 8.273 7.441 2.303 1 98.88 73 ASN B C 1
ATOM 1561 O O . ASN B 1 73 ? 8.875 8.016 3.219 1 98.88 73 ASN B O 1
ATOM 1565 N N . ILE B 1 74 ? 7.285 6.699 2.457 1 98.75 74 ILE B N 1
ATOM 1566 C CA . ILE B 1 74 ? 6.973 6.094 3.746 1 98.75 74 ILE B CA 1
ATOM 1567 C C . ILE B 1 74 ? 7.109 4.574 3.646 1 98.75 74 ILE B C 1
ATOM 1569 O O . ILE B 1 74 ? 6.547 3.951 2.746 1 98.75 74 ILE B O 1
ATOM 1573 N N . LYS B 1 75 ? 7.867 4.02 4.492 1 98.81 75 LYS B N 1
ATOM 1574 C CA . LYS B 1 75 ? 8.078 2.582 4.633 1 98.81 75 LYS B CA 1
ATOM 1575 C C . LYS B 1 75 ? 7.484 2.062 5.938 1 98.81 75 LYS B C 1
ATOM 1577 O O . LYS B 1 75 ? 7.711 2.639 7 1 98.81 75 LYS B O 1
ATOM 1582 N N . THR B 1 76 ? 6.68 1.032 5.816 1 98.75 76 THR B N 1
ATOM 1583 C CA . THR B 1 76 ? 6.098 0.458 7.023 1 98.75 76 THR B CA 1
ATOM 1584 C C . THR B 1 76 ? 5.883 -1.044 6.863 1 98.75 76 THR B C 1
ATOM 1586 O O . THR B 1 76 ? 6.137 -1.6 5.789 1 98.75 76 THR B O 1
ATOM 1589 N N . SER B 1 77 ? 5.508 -1.644 7.98 1 98.44 77 SER B N 1
ATOM 1590 C CA . SER B 1 77 ? 5.066 -3.035 8.016 1 98.44 77 SER B CA 1
ATOM 1591 C C . SER B 1 77 ? 3.904 -3.221 8.984 1 98.44 77 SER B C 1
ATOM 1593 O O . SER B 1 77 ? 3.742 -2.438 9.922 1 98.44 77 SER B O 1
ATOM 1595 N N . TYR B 1 78 ? 3.148 -4.191 8.625 1 98.5 78 TYR B N 1
ATOM 1596 C CA . TYR B 1 78 ? 2.023 -4.57 9.477 1 98.5 78 TYR B CA 1
ATOM 1597 C C . TYR B 1 78 ? 1.696 -6.051 9.32 1 98.5 78 TYR B C 1
ATOM 1599 O O . TYR B 1 78 ? 2.316 -6.746 8.516 1 98.5 78 TYR B O 1
ATOM 1607 N N . LYS B 1 79 ? 0.677 -6.426 10.172 1 97.38 79 LYS B N 1
ATOM 1608 C CA . LYS B 1 79 ? 0.378 -7.855 10.164 1 97.38 79 LYS B CA 1
ATOM 1609 C C . LYS B 1 79 ? -1.023 -8.125 9.625 1 97.38 79 LYS B C 1
ATOM 1611 O O . LYS B 1 79 ? -1.973 -7.414 9.969 1 97.38 79 LYS B O 1
ATOM 1616 N N . VAL B 1 80 ? -1.129 -9.109 8.742 1 95.12 80 VAL B N 1
ATOM 1617 C CA . VAL B 1 80 ? -2.363 -9.766 8.32 1 95.12 80 VAL B CA 1
ATOM 1618 C C . VAL B 1 80 ? -2.373 -11.211 8.805 1 95.12 80 VAL B C 1
ATOM 1620 O O . VAL B 1 80 ? -1.684 -12.062 8.242 1 95.12 80 VAL B O 1
ATOM 1623 N N . GLY B 1 81 ? -3.127 -11.5 9.797 1 91.44 81 GLY B N 1
ATOM 1624 C CA . GLY B 1 81 ? -2.951 -12.758 10.5 1 91.44 81 GLY B CA 1
ATOM 1625 C C . GLY B 1 81 ? -1.566 -12.922 11.094 1 91.44 81 GLY B C 1
ATOM 1626 O O . GLY B 1 81 ? -1.097 -12.055 11.836 1 91.44 81 GLY B O 1
ATOM 1627 N N . ASN B 1 82 ? -0.912 -13.961 10.703 1 91.44 82 ASN B N 1
ATOM 1628 C CA . ASN B 1 82 ? 0.423 -14.227 11.227 1 91.44 82 ASN B CA 1
ATOM 1629 C C . ASN B 1 82 ? 1.508 -13.812 10.234 1 91.44 82 ASN B C 1
ATOM 1631 O O . ASN B 1 82 ? 2.684 -14.133 10.43 1 91.44 82 ASN B O 1
ATOM 1635 N N . LYS B 1 83 ? 1.085 -13.125 9.164 1 94.31 83 LYS B N 1
ATOM 1636 C CA . LYS B 1 83 ? 2.037 -12.734 8.133 1 94.31 83 LYS B CA 1
ATOM 1637 C C . LYS B 1 83 ? 2.344 -11.242 8.203 1 94.31 83 LYS B C 1
ATOM 1639 O O . LYS B 1 83 ? 1.443 -10.43 8.422 1 94.31 83 LYS B O 1
ATOM 1644 N N . THR B 1 84 ? 3.621 -10.984 8.117 1 96.31 84 THR B N 1
ATOM 1645 C CA . THR B 1 84 ? 4.035 -9.586 8.055 1 96.31 84 THR B CA 1
ATOM 1646 C C . THR B 1 84 ? 3.984 -9.07 6.621 1 96.31 84 THR B C 1
ATOM 1648 O O . THR B 1 84 ? 4.477 -9.727 5.703 1 96.31 84 THR B O 1
ATOM 1651 N N . VAL B 1 85 ? 3.363 -7.883 6.434 1 97.38 85 VAL B N 1
ATOM 1652 C CA . VAL B 1 85 ? 3.291 -7.191 5.152 1 97.38 85 VAL B CA 1
ATOM 1653 C C . VAL B 1 85 ? 4.168 -5.941 5.191 1 97.38 85 VAL B C 1
ATOM 1655 O O . VAL B 1 85 ? 4.012 -5.09 6.07 1 97.38 85 VAL B O 1
ATOM 1658 N N . ARG B 1 86 ? 5.125 -5.887 4.301 1 98.38 86 ARG B N 1
ATOM 1659 C CA . ARG B 1 86 ? 5.953 -4.691 4.156 1 98.38 86 ARG B CA 1
ATOM 1660 C C . ARG B 1 86 ? 5.508 -3.857 2.961 1 98.38 86 ARG B C 1
ATOM 1662 O O . ARG B 1 86 ? 5.184 -4.402 1.903 1 98.38 86 ARG B O 1
ATOM 1669 N N . VAL B 1 87 ? 5.438 -2.539 3.158 1 98.62 87 VAL B N 1
ATOM 1670 C CA . VAL B 1 87 ? 4.965 -1.632 2.117 1 98.62 87 VAL B CA 1
ATOM 1671 C C . VAL B 1 87 ? 5.848 -0.387 2.078 1 98.62 87 VAL B C 1
ATOM 1673 O O . VAL B 1 87 ? 6.246 0.134 3.123 1 98.62 87 VAL B O 1
ATOM 1676 N N . ILE B 1 88 ? 6.16 0.062 0.836 1 98.75 88 ILE B N 1
ATOM 1677 C CA . ILE B 1 88 ? 6.707 1.4 0.647 1 98.75 88 ILE B CA 1
ATOM 1678 C C . ILE B 1 88 ? 5.852 2.17 -0.359 1 98.75 88 ILE B C 1
ATOM 1680 O O . ILE B 1 88 ? 5.418 1.61 -1.367 1 98.75 88 ILE B O 1
ATOM 1684 N N . GLN B 1 89 ? 5.496 3.393 -0.063 1 98.19 89 GLN B N 1
ATOM 1685 C CA . GLN B 1 89 ? 4.867 4.305 -1.013 1 98.19 89 GLN B CA 1
ATOM 1686 C C . GLN B 1 89 ? 5.688 5.582 -1.171 1 98.19 89 GLN B C 1
ATOM 1688 O O . GLN B 1 89 ? 6.289 6.062 -0.209 1 98.19 89 GLN B O 1
ATOM 1693 N N . TRP B 1 90 ? 5.586 6.094 -2.373 1 98.56 90 TRP B N 1
ATOM 1694 C CA . TRP B 1 90 ? 6.301 7.328 -2.682 1 98.56 90 TRP B CA 1
ATOM 1695 C C . TRP B 1 90 ? 5.328 8.453 -3.01 1 98.56 90 TRP B C 1
ATOM 1697 O O . TRP B 1 90 ? 4.285 8.219 -3.625 1 98.56 90 TRP B O 1
ATOM 1707 N N . ARG B 1 91 ? 5.762 9.703 -2.555 1 98.19 91 ARG B N 1
ATOM 1708 C CA . ARG B 1 91 ? 5.105 10.945 -2.951 1 98.19 91 ARG B CA 1
ATOM 1709 C C . ARG B 1 91 ? 6.129 12.023 -3.271 1 98.19 91 ARG B C 1
ATOM 1711 O O . ARG B 1 91 ? 7.188 12.094 -2.639 1 98.19 91 ARG B O 1
ATOM 1718 N N . SER B 1 92 ? 5.742 12.828 -4.23 1 98.06 92 SER B N 1
ATOM 1719 C CA . SER B 1 92 ? 6.512 14.047 -4.445 1 98.06 92 SER B CA 1
ATOM 1720 C C . SER B 1 92 ? 5.832 15.25 -3.805 1 98.06 92 SER B C 1
ATOM 1722 O O . SER B 1 92 ? 4.613 15.414 -3.914 1 98.06 92 SER B O 1
ATOM 1724 N N . THR B 1 93 ? 6.602 16.047 -3.125 1 98.19 93 THR B N 1
ATOM 1725 C CA . THR B 1 93 ? 6.051 17.297 -2.598 1 98.19 93 THR B CA 1
ATOM 1726 C C . THR B 1 93 ? 5.809 18.297 -3.723 1 98.19 93 THR B C 1
ATOM 1728 O O . THR B 1 93 ? 6.473 18.25 -4.762 1 98.19 93 THR B O 1
ATOM 1731 N N . ASP B 1 94 ? 4.914 19.203 -3.42 1 97.75 94 ASP B N 1
ATOM 1732 C CA . ASP B 1 94 ? 4.652 20.297 -4.359 1 97.75 94 ASP B CA 1
ATOM 1733 C C . ASP B 1 94 ? 5.625 21.453 -4.148 1 97.75 94 ASP B C 1
ATOM 1735 O O . ASP B 1 94 ? 6.633 21.297 -3.449 1 97.75 94 ASP B O 1
ATOM 1739 N N . LYS B 1 95 ? 5.336 22.578 -4.766 1 97.81 95 LYS B N 1
ATOM 1740 C CA . LYS B 1 95 ? 6.207 23.75 -4.719 1 97.81 95 LYS B CA 1
ATOM 1741 C C . LYS B 1 95 ? 6.332 24.281 -3.295 1 97.81 95 LYS B C 1
ATOM 1743 O O . LYS B 1 95 ? 7.262 25.031 -2.986 1 97.81 95 LYS B O 1
ATOM 1748 N N . THR B 1 96 ? 5.328 23.969 -2.451 1 97.81 96 THR B N 1
ATOM 1749 C CA . THR B 1 96 ? 5.363 24.453 -1.076 1 97.81 96 THR B CA 1
ATOM 1750 C C . THR B 1 96 ? 6.02 23.422 -0.157 1 97.81 96 THR B C 1
ATOM 1752 O O . THR B 1 96 ? 6.156 23.656 1.046 1 97.81 96 THR B O 1
ATOM 1755 N N . GLY B 1 97 ? 6.406 22.312 -0.717 1 98.19 97 GLY B N 1
ATOM 1756 C CA . GLY B 1 97 ? 7.066 21.281 0.063 1 98.19 97 GLY B CA 1
ATOM 1757 C C . GLY B 1 97 ? 6.098 20.344 0.76 1 98.19 97 GLY B C 1
ATOM 1758 O O . GLY B 1 97 ? 6.477 19.625 1.685 1 98.19 97 GLY B O 1
ATOM 1759 N N . VAL B 1 98 ? 4.828 20.328 0.298 1 97.81 98 VAL B N 1
ATOM 1760 C CA . VAL B 1 98 ? 3.811 19.547 1.01 1 97.81 98 VAL B CA 1
ATOM 1761 C C . VAL B 1 98 ? 3.475 18.281 0.225 1 97.81 98 VAL B C 1
ATOM 1763 O O . VAL B 1 98 ? 3.35 18.328 -1.001 1 97.81 98 VAL B O 1
ATOM 1766 N N . ALA B 1 99 ? 3.371 17.172 0.898 1 97.81 99 ALA B N 1
ATOM 1767 C CA . ALA B 1 99 ? 2.881 15.906 0.352 1 97.81 99 ALA B CA 1
ATOM 1768 C C . ALA B 1 99 ? 2.025 15.156 1.373 1 97.81 99 ALA B C 1
ATOM 1770 O O . ALA B 1 99 ? 2.238 15.289 2.582 1 97.81 99 ALA B O 1
ATOM 1771 N N . THR B 1 100 ? 1.067 14.398 0.874 1 96.81 100 THR B N 1
ATOM 1772 C CA . THR B 1 100 ? 0.167 13.648 1.74 1 96.81 100 THR B CA 1
ATOM 1773 C C . THR B 1 100 ? 0.198 12.164 1.393 1 96.81 100 THR B C 1
ATOM 1775 O O . THR B 1 100 ? 0.022 11.789 0.231 1 96.81 100 THR B O 1
ATOM 1778 N N . PHE B 1 101 ? 0.503 11.359 2.389 1 97.31 101 PHE B N 1
ATOM 1779 C CA . PHE B 1 101 ? 0.347 9.914 2.311 1 97.31 101 PHE B CA 1
ATOM 1780 C C . PHE B 1 101 ? -1.02 9.484 2.834 1 97.31 101 PHE B C 1
ATOM 1782 O O . PHE B 1 101 ? -1.46 9.953 3.889 1 97.31 101 PHE B O 1
ATOM 1789 N N . ASN B 1 102 ? -1.71 8.617 2.111 1 96.81 102 ASN B N 1
ATOM 1790 C CA . ASN B 1 102 ? -2.982 8.078 2.586 1 96.81 102 ASN B CA 1
ATOM 1791 C C . ASN B 1 102 ? -3.062 6.566 2.391 1 96.81 102 ASN B C 1
ATOM 1793 O O . ASN B 1 102 ? -2.369 6.008 1.538 1 96.81 102 ASN B O 1
ATOM 1797 N N . TRP B 1 103 ? -3.859 5.902 3.211 1 96.5 103 TRP B N 1
ATOM 1798 C CA . TRP B 1 103 ? -4.125 4.469 3.125 1 96.5 103 TRP B CA 1
ATOM 1799 C C . TRP B 1 103 ? -5.473 4.129 3.752 1 96.5 103 TRP B C 1
ATOM 1801 O O . TRP B 1 103 ? -6.012 4.906 4.543 1 96.5 103 TRP B O 1
ATOM 1811 N N . ILE B 1 104 ? -6.016 3.033 3.365 1 96.62 104 ILE B N 1
ATOM 1812 C CA . ILE B 1 104 ? -7.184 2.459 4.023 1 96.62 104 ILE B CA 1
ATOM 1813 C C . ILE B 1 104 ? -6.789 1.17 4.742 1 96.62 104 ILE B C 1
ATOM 1815 O O . ILE B 1 104 ? -6.062 0.34 4.188 1 96.62 104 ILE B O 1
ATOM 1819 N N . VAL B 1 105 ? -7.219 1.054 5.965 1 97.25 105 VAL B N 1
ATOM 1820 C CA . VAL B 1 105 ? -6.926 -0.137 6.754 1 97.25 105 VAL B CA 1
ATOM 1821 C C . VAL B 1 105 ? -7.875 -1.266 6.363 1 97.25 105 VAL B C 1
ATOM 1823 O O . VAL B 1 105 ? -9.094 -1.113 6.449 1 97.25 105 VAL B O 1
ATOM 1826 N N . GLY B 1 106 ? -7.246 -2.385 5.945 1 95.06 106 GLY B N 1
ATOM 1827 C CA . GLY B 1 106 ? -8.055 -3.537 5.586 1 95.06 106 GLY B CA 1
ATOM 1828 C C . GLY B 1 106 ? -8.641 -4.254 6.785 1 95.06 106 GLY B C 1
ATOM 1829 O O . GLY B 1 106 ? -8.102 -4.172 7.891 1 95.06 106 GLY B O 1
ATOM 1830 N N . ASN B 1 107 ? -9.625 -5.082 6.441 1 94.19 107 ASN B N 1
ATOM 1831 C CA . ASN B 1 107 ? -10.336 -5.805 7.492 1 94.19 107 ASN B CA 1
ATOM 1832 C C . ASN B 1 107 ? -9.477 -6.914 8.094 1 94.19 107 ASN B C 1
ATOM 1834 O O . ASN B 1 107 ? -9.711 -7.348 9.219 1 94.19 107 ASN B O 1
ATOM 1838 N N . ASP B 1 108 ? -8.516 -7.352 7.328 1 94.94 108 ASP B N 1
ATOM 1839 C CA . ASP B 1 108 ? -7.719 -8.492 7.773 1 94.94 108 ASP B CA 1
ATOM 1840 C C . ASP B 1 108 ? -6.465 -8.031 8.516 1 94.94 108 ASP B C 1
ATOM 1842 O O . ASP B 1 108 ? -5.699 -8.852 9.016 1 94.94 108 ASP B O 1
ATOM 1846 N N . THR B 1 109 ? -6.227 -6.758 8.602 1 96.94 109 THR B N 1
ATOM 1847 C CA . THR B 1 109 ? -5.043 -6.234 9.281 1 96.94 109 THR B CA 1
ATOM 1848 C C . THR B 1 109 ? -5.145 -6.449 10.789 1 96.94 109 THR B C 1
ATOM 1850 O O . THR B 1 109 ? -6.18 -6.164 11.391 1 96.94 109 THR B O 1
ATOM 1853 N N . ALA B 1 110 ? -4.082 -6.996 11.375 1 97.62 110 ALA B N 1
ATOM 1854 C CA . ALA B 1 110 ? -4.086 -7.207 12.82 1 97.62 110 ALA B CA 1
ATOM 1855 C C . ALA B 1 110 ? -4.047 -5.879 13.57 1 97.62 110 ALA B C 1
ATOM 1857 O O . ALA B 1 110 ? -3.287 -4.977 13.211 1 97.62 110 ALA B O 1
ATOM 1858 N N . PRO B 1 111 ? -4.945 -5.781 14.57 1 98 111 PRO B N 1
ATOM 1859 C CA . PRO B 1 111 ? -4.816 -4.594 15.414 1 98 111 PRO B CA 1
ATOM 1860 C C . PRO B 1 111 ? -3.443 -4.48 16.078 1 98 111 PRO B C 1
ATOM 1862 O O . PRO B 1 111 ? -2.787 -5.5 16.312 1 98 111 PRO B O 1
ATOM 1865 N N . GLY B 1 112 ? -3.02 -3.258 16.359 1 97.81 112 GLY B N 1
ATOM 1866 C CA . GLY B 1 112 ? -1.725 -3.016 16.969 1 97.81 112 GLY B CA 1
ATOM 1867 C C . GLY B 1 112 ? -1.086 -1.714 16.531 1 97.81 112 GLY B C 1
ATOM 1868 O O . GLY B 1 112 ? -1.685 -0.952 15.766 1 97.81 112 GLY B O 1
ATOM 1869 N N . THR B 1 113 ? 0.056 -1.435 17.078 1 97.94 113 THR B N 1
ATOM 1870 C CA . THR B 1 113 ? 0.854 -0.275 16.688 1 97.94 113 THR B CA 1
ATOM 1871 C C . THR B 1 113 ? 2.098 -0.705 15.914 1 97.94 113 THR B C 1
ATOM 1873 O O . THR B 1 113 ? 2.818 -1.609 16.344 1 97.94 113 THR B O 1
ATOM 1876 N N . TYR B 1 114 ? 2.322 -0.097 14.742 1 98.44 114 TYR B N 1
ATOM 1877 C CA . TYR B 1 114 ? 3.4 -0.47 13.836 1 98.44 114 TYR B CA 1
ATOM 1878 C C . TYR B 1 114 ? 4.316 0.715 13.562 1 98.44 114 TYR B C 1
ATOM 1880 O O . TYR B 1 114 ? 3.859 1.857 13.477 1 98.44 114 TYR B O 1
ATOM 1888 N N . SER B 1 115 ? 5.57 0.475 13.383 1 98.25 115 SER B N 1
ATOM 1889 C CA . SER B 1 115 ? 6.551 1.508 13.07 1 98.25 115 SER B CA 1
ATOM 1890 C C . SER B 1 115 ? 6.516 1.869 11.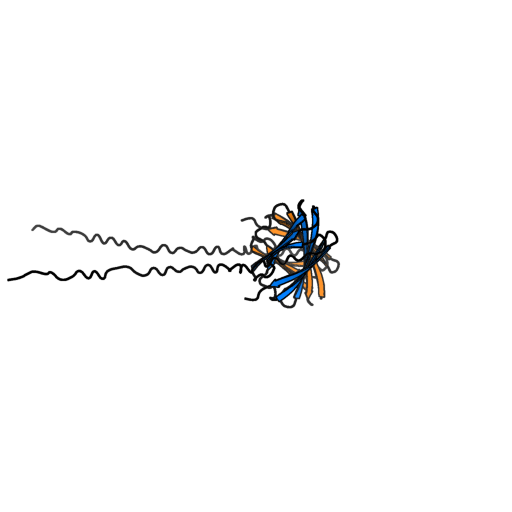586 1 98.25 115 SER B C 1
ATOM 1892 O O . SER B 1 115 ? 6.168 1.035 10.75 1 98.25 115 SER B O 1
ATOM 1894 N N . ALA B 1 116 ? 6.879 3.074 11.289 1 98.25 116 ALA B N 1
ATOM 1895 C CA . ALA B 1 116 ? 7.051 3.578 9.93 1 98.25 116 ALA B CA 1
ATOM 1896 C C . ALA B 1 116 ? 8.188 4.598 9.867 1 98.25 116 ALA B C 1
ATOM 1898 O O . ALA B 1 116 ? 8.492 5.254 10.859 1 98.25 116 ALA B O 1
ATOM 1899 N N . THR B 1 117 ? 8.758 4.676 8.727 1 98.75 117 THR B N 1
ATOM 1900 C CA . THR B 1 117 ? 9.805 5.66 8.484 1 98.75 117 THR B CA 1
ATOM 1901 C C . THR B 1 117 ? 9.492 6.5 7.25 1 98.75 117 THR B C 1
ATOM 1903 O O . THR B 1 117 ? 9.125 5.961 6.199 1 98.75 117 THR B O 1
ATOM 1906 N N . ILE B 1 118 ? 9.555 7.75 7.375 1 98.62 118 ILE B N 1
ATOM 1907 C CA . ILE B 1 118 ? 9.461 8.672 6.25 1 98.62 118 ILE B CA 1
ATOM 1908 C C . ILE B 1 118 ? 10.844 9.203 5.895 1 98.62 118 ILE B C 1
ATOM 1910 O O . ILE B 1 118 ? 11.57 9.688 6.766 1 98.62 118 ILE B O 1
ATOM 1914 N N . SER B 1 119 ? 11.172 9.078 4.637 1 98.81 119 SER B N 1
ATOM 1915 C CA . SER B 1 119 ? 12.516 9.484 4.227 1 98.81 119 SER B CA 1
ATOM 1916 C C . SER B 1 119 ? 12.477 10.266 2.916 1 98.81 119 SER B C 1
ATOM 1918 O O . SER B 1 119 ? 11.648 9.992 2.049 1 98.81 119 SER B O 1
ATOM 1920 N N . GLY B 1 120 ? 13.406 11.172 2.754 1 98.5 120 GLY B N 1
ATOM 1921 C CA . GLY B 1 120 ? 13.602 11.992 1.567 1 98.5 120 GLY B CA 1
ATOM 1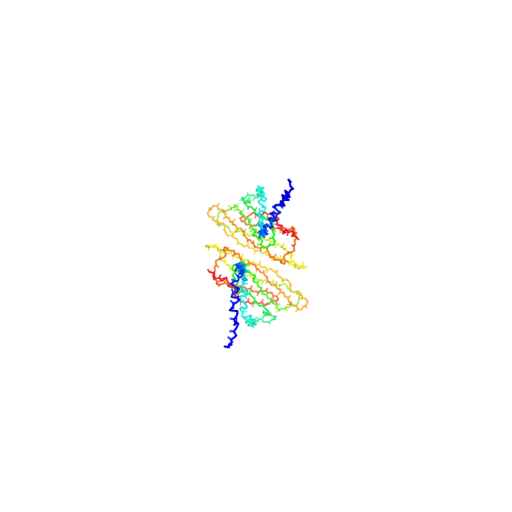922 C C . GLY B 1 120 ? 14.273 13.32 1.859 1 98.5 120 GLY B C 1
ATOM 1923 O O . GLY B 1 120 ? 14.281 13.773 3.004 1 98.5 120 GLY B O 1
ATOM 1924 N N . GLY B 1 121 ? 14.836 13.914 0.815 1 97.62 121 GLY B N 1
ATOM 1925 C CA . GLY B 1 121 ? 15.469 15.219 0.98 1 97.62 121 GLY B CA 1
ATOM 1926 C C . GLY B 1 121 ? 16.625 15.203 1.963 1 97.62 121 GLY B C 1
ATOM 1927 O O . GLY B 1 121 ? 16.953 16.234 2.549 1 97.62 121 GLY B O 1
ATOM 1928 N N . GLY B 1 122 ? 17.078 14.125 2.197 1 97.38 122 GLY B N 1
ATOM 1929 C CA . GLY B 1 122 ? 18.203 14.008 3.113 1 97.38 122 GLY B CA 1
ATOM 1930 C C . GLY B 1 122 ? 17.781 13.82 4.559 1 97.38 122 GLY B C 1
ATOM 1931 O O . GLY B 1 122 ? 18.625 13.758 5.457 1 97.38 122 GLY B O 1
ATOM 1932 N N . ASP B 1 123 ? 16.469 13.711 4.816 1 97.81 123 ASP B N 1
ATOM 1933 C CA . ASP B 1 123 ? 15.953 13.609 6.176 1 97.81 123 ASP B CA 1
ATOM 1934 C C . ASP B 1 123 ? 15.234 12.273 6.387 1 97.81 123 ASP B C 1
ATOM 1936 O O . ASP B 1 123 ? 14.781 11.648 5.426 1 97.81 123 ASP B O 1
ATOM 1940 N N . ILE B 1 124 ? 15.172 11.82 7.66 1 97.62 124 ILE B N 1
ATOM 1941 C CA . ILE B 1 124 ? 14.461 10.609 8.055 1 97.62 124 ILE B CA 1
ATOM 1942 C C . ILE B 1 124 ? 13.641 10.883 9.312 1 97.62 124 ILE B C 1
ATOM 1944 O O . ILE B 1 124 ? 14.156 11.422 10.289 1 97.62 124 ILE B O 1
ATOM 1948 N N . LEU B 1 125 ? 12.328 10.57 9.273 1 97.25 125 LEU B N 1
ATOM 1949 C CA . LEU B 1 125 ? 11.43 10.656 10.422 1 97.25 125 LEU B CA 1
ATOM 1950 C C . LEU B 1 125 ? 10.883 9.281 10.789 1 97.25 125 LEU B C 1
ATOM 1952 O O . LEU B 1 125 ? 10.336 8.578 9.93 1 97.25 125 LEU B O 1
ATOM 1956 N N . ASN B 1 126 ? 11.117 8.852 11.992 1 96.81 126 ASN B N 1
ATOM 1957 C CA . ASN B 1 126 ? 10.516 7.625 12.516 1 96.81 126 ASN B CA 1
ATOM 1958 C C . ASN B 1 126 ? 9.188 7.906 13.203 1 96.81 126 ASN B C 1
ATOM 1960 O O . ASN B 1 126 ? 9.109 8.734 14.109 1 96.81 126 ASN B O 1
ATOM 1964 N N . ILE B 1 127 ? 8.164 7.199 12.703 1 96.75 127 ILE B N 1
ATOM 1965 C CA . ILE B 1 127 ? 6.824 7.414 13.234 1 96.75 127 ILE B CA 1
ATOM 1966 C C . ILE B 1 127 ? 6.152 6.066 13.484 1 96.75 127 ILE B C 1
ATOM 1968 O O . ILE B 1 127 ? 6.789 5.016 13.383 1 96.75 127 ILE B O 1
ATOM 1972 N N . ASN B 1 128 ? 4.871 6.199 13.992 1 97.62 128 ASN B N 1
ATOM 1973 C CA . ASN B 1 128 ? 4.051 5.008 14.156 1 97.62 128 ASN B CA 1
ATOM 1974 C C . ASN B 1 128 ? 2.65 5.207 13.578 1 97.62 128 ASN B C 1
ATOM 1976 O O . ASN B 1 128 ? 2.215 6.344 13.375 1 97.62 128 ASN B O 1
ATOM 1980 N N . HIS B 1 129 ? 2.068 4.129 13.25 1 97.62 129 HIS B N 1
ATOM 1981 C CA . HIS B 1 129 ? 0.64 4.098 12.961 1 97.62 129 HIS B CA 1
ATOM 1982 C C . HIS B 1 129 ? -0.047 2.947 13.688 1 97.62 129 HIS B C 1
ATOM 1984 O O . HIS B 1 129 ? 0.581 1.925 13.977 1 97.62 129 HIS B O 1
ATOM 1990 N N . THR B 1 130 ? -1.354 3.172 14.031 1 98.25 130 THR B N 1
ATOM 1991 C CA . THR B 1 130 ? -2.057 2.217 14.883 1 98.25 130 THR B CA 1
ATOM 1992 C C . THR B 1 130 ? -3.355 1.759 14.227 1 98.25 130 THR B C 1
ATOM 1994 O O . THR B 1 130 ? -4.117 2.578 13.711 1 98.25 130 THR B O 1
ATOM 1997 N N . VAL B 1 131 ? -3.498 0.422 14.133 1 98.25 131 VAL B N 1
ATOM 1998 C CA . VAL B 1 131 ? -4.789 -0.169 13.805 1 98.25 131 VAL B CA 1
ATOM 1999 C C . VAL B 1 131 ? -5.559 -0.484 15.086 1 98.25 131 VAL B C 1
ATOM 2001 O O . VAL B 1 131 ? -5.121 -1.305 15.891 1 98.25 131 VAL B O 1
ATOM 2004 N N . LEU B 1 132 ? -6.719 0.168 15.164 1 97.25 132 LEU B N 1
ATOM 2005 C CA . LEU B 1 132 ? -7.496 0.054 16.391 1 97.25 132 LEU B CA 1
ATOM 2006 C C . LEU B 1 132 ? -8.32 -1.229 16.406 1 97.25 132 LEU B C 1
ATOM 2008 O O . LEU B 1 132 ? -8.711 -1.727 15.344 1 97.25 132 LEU B O 1
ATOM 2012 N N . GLN B 1 133 ? -8.492 -1.812 17.641 1 87.44 133 GLN B N 1
ATOM 2013 C CA . GLN B 1 133 ? -9.289 -3.018 17.844 1 87.44 133 GLN B CA 1
ATOM 2014 C C . GLN B 1 133 ? -10.75 -2.674 18.094 1 87.44 133 GLN B C 1
ATOM 2016 O O . GLN B 1 133 ? -11.062 -1.751 18.844 1 87.44 133 GLN B O 1
ATOM 2021 N N . TYR B 1 134 ? -11.711 -3.17 17.203 1 67.19 134 TYR B N 1
ATOM 2022 C CA . TYR B 1 134 ? -13.086 -3.109 17.688 1 67.19 134 TYR B CA 1
ATOM 2023 C C . TYR B 1 134 ? -13.398 -4.301 18.578 1 67.19 134 TYR B C 1
ATOM 2025 O O . TYR B 1 134 ? -12.805 -5.375 18.422 1 67.19 134 TYR B O 1
#

Radius of gyration: 30.2 Å; Cα contacts (8 Å, |Δi|>4): 542; chains: 2; bounding box: 114×49×61 Å

Secondary structure (DSSP, 8-state):
----------------------------------------EETTEEEEEEE-EE-TT-EEEEEEE-STT-EEEEEEEEEETTEEEEEEEEEE--TTSEEEEEEE--TTBPPEEEEEEEEETTEEEEEEEEEPP-/----------------------------------------EETTEEEEEEE-EE-TT-EEEEEEE-STT-EEEEEEEEEETTEEEEEEEEEE--TTSEEEEEEE--TTBPPEEEEEEEEETTEEEEEEEEEPP-

Solvent-accessible surface area (backbone atoms only — not comparable to full-atom values): 15490 Å² total; per-residue (Å²): 136,89,90,75,89,80,85,86,75,86,74,76,74,88,83,84,81,74,78,74,74,71,74,75,68,75,65,74,70,70,70,72,59,76,59,70,56,74,62,53,68,34,92,70,34,31,41,72,41,56,41,42,72,26,44,62,72,28,68,31,37,39,28,36,36,39,57,50,69,32,60,32,35,41,39,37,47,45,35,46,73,95,40,69,37,38,38,39,39,41,42,57,18,38,86,85,4,42,34,73,50,72,49,54,39,52,84,62,48,46,58,46,77,30,57,32,37,37,39,39,86,89,32,67,44,82,48,67,37,29,37,47,77,130,141,72,89,71,83,76,80,77,82,77,77,76,78,66,80,76,75,76,80,74,73,73,75,74,68,77,66,76,68,72,70,72,58,76,57,69,54,73,61,53,66,35,92,68,32,32,38,72,40,58,41,42,71,28,42,62,71,29,67,31,35,40,28,36,36,37,57,50,68,31,62,32,35,43,38,37,46,47,35,47,72,93,41,71,38,39,38,38,38,41,40,59,17,38,87,84,4,42,36,72,50,74,50,56,39,52,83,62,49,46,59,48,77,30,58,30,38,36,39,39,86,91,33,68,43,83,49,67,39,30,36,48,76,130

Foldseek 3Di:
DDDDPDDDDPCPDDDDDPPPPPPPPVPVPPVVPPQPVPFQDDDQKTWRGWDFEAEAQGKTKTKMAGAAQKKKKKWWWFDQVPDIDIDIDMDTHHRRRMDMDMDHHHPRTDFDKIWMWMDIPHTITIDIGTHDDD/DDDPPPVDDPVPPPPPPDPPPPPPPVPPPPVVPVQPVPFQDDDQKTWRGWDFEAEAQGKTKTKMAGAAQKKKKKWWWFDQVPDIDIDMDMDTHHRRRMDMDMDHHHPRTDFDKIWMWMDIPHTITIDIGTYDDD

Organism: NCBI:txid360422

Sequence (268 aa):
MKIKVVWILFLSMCIIVCPSTTGAISMVKAVNMPEQQFIIAQGNLKIINAVSAVNHGGTGVITIQGRPNTQYNIKTSYKVGNKTVRVIQWRSTDKTGVATFNWIVGNDTAPGTYSATISGGGDILNINHTVLQYMKIKVVWILFLSMCIIVCPSTTGAISMVKAVNMPEQQFIIAQGNLKIINAVSAVNHGGTGVITIQGRPNTQYNIKTSYKVGNKTVRVIQWRSTDKTGVATFNWIVGNDTAPGTYSATISGGGDILNINHTVLQY

Nearest PDB structures (foldseek):
  5gni-assembly1_A  TM=6.667E-01  e=4.437E-03  Homo sapiens
  5gni-assembly1_B  TM=6.646E-01  e=6.136E-03  Homo sapiens
  6az2-assembly1_B  TM=4.705E-01  e=1.908E-02  Saccharomyces cerevisiae S288C
  2q7n-assembly2_C  TM=5.232E-01  e=1.076E-01  Mus musculus
  8v29-assembly1_C  TM=5.774E-01  e=2.905E+00  Homo sapiens